Protein AF-A0A8J5QFT8-F1 (afdb_monomer_lite)

Foldseek 3Di:
DDDDDPDDPVLLVVLVVLQVVLQVLCVVVVVDPDRDDACSNCVCVVCVVPCVVPVCSVVDYDDPVSSVVSVVVSVVSVVVSVVVVVVVVVVVVVVVVVVVVVVVVVVVVVVVVVVVVVVVVVVVVVVVVVVVVVVVVVVVVVVVVVVVVVVVVVVVVVVVVVVVVVVVVVVVVVVVVVVVVVVVVVVVVVVPDDDDDDDDDDDDDDDDDDDDDPPPPPDPDPPVPDVVVVVVVVVVVVVVVVVVVVVVVVVVVVVVVVVVVVVVVVVVVVVVVVVVVVVVVVVVVVVVPDDPD

Secondary structure (DSSP, 8-state):
-----SS-HHHHHHHHHHHHHHHHHHHHTTS-SSPPP-TTTSHHHHTTTTTTT-GGGGGPPPPHHHHHHHHHHHHHHHHHHHHHHHHHHHHHHHHHHHHHHHHHHHHHHHHHHHHHHHHHHHHHHHHHHHHHHHHHHHHHHHHHHHHHHHHHHHHHHHHHHHHHHHHHHHHHHHHHHHHHHHHHHHHHHHHTS--------------------------SS-----HHHHHHHHHHHHHHHHHHHHHHHHHHHHHHHHHHHHHHHHHHHHHHHHHHHHHHHHHHHHHTT----

Organism: NCBI:txid561895

pLDDT: mean 82.4, std 18.78, range [33.78, 98.06]

Radius of gyration: 61.28 Å; chains: 1; bounding box: 114×59×172 Å

Sequence (293 aa):
MSQQSDYPVSERSKLRHAAELANSALLTRRHIDSKILFTTINWKDLISDQLESNPDLAQLKQTTALLDNDKKIIDVINELIKTIDRQRDQQQTISKSMADKNKYIKSLEAQIQALTRDQITKEKLINEQQAEINTLNLRINSLTNHNKLQAQDLKQMKNWSSDIEKKYQVHMNKKTETINDLKKRLTTRVRNIPSSIEYGTNKYSDSMIFNNIPSIQNTTGIVINNPNLMRIQTSLEDEANELSNNLTVVLDSLGRENYKLTKLIQSTREYFEQVNDSILELQQSNVRLIPVH

Structure (mmCIF, N/CA/C/O backbone):
data_AF-A0A8J5QFT8-F1
#
_entry.id   AF-A0A8J5QFT8-F1
#
loop_
_atom_site.group_PDB
_atom_site.id
_atom_site.type_symbol
_atom_site.label_atom_id
_atom_site.label_alt_id
_atom_site.label_comp_id
_atom_site.label_asym_id
_atom_site.label_entity_id
_atom_site.label_seq_id
_atom_site.pdbx_PDB_ins_code
_atom_site.Cartn_x
_atom_site.Cartn_y
_atom_site.Cartn_z
_atom_site.occupancy
_atom_site.B_iso_or_equiv
_atom_site.auth_seq_id
_atom_site.auth_comp_id
_atom_site.auth_asym_id
_atom_site.auth_atom_id
_atom_site.pdbx_PDB_model_num
ATOM 1 N N . MET A 1 1 ? -50.389 -2.343 66.251 1.00 36.19 1 MET A N 1
ATOM 2 C CA . MET A 1 1 ? -49.419 -2.231 67.360 1.00 36.19 1 MET A CA 1
ATOM 3 C C . MET A 1 1 ? -48.199 -1.476 66.866 1.00 36.19 1 MET A C 1
ATOM 5 O O . MET A 1 1 ? -47.568 -1.909 65.907 1.00 36.19 1 MET A O 1
ATOM 9 N N . SER A 1 2 ? -47.943 -0.308 67.452 1.00 39.25 2 SER A N 1
ATOM 10 C CA . SER A 1 2 ? -46.828 0.575 67.108 1.00 39.25 2 SER A CA 1
ATOM 11 C C . SER A 1 2 ? -45.530 -0.002 67.668 1.00 39.25 2 SER A C 1
ATOM 13 O O . SER A 1 2 ? -45.372 -0.100 68.881 1.00 39.25 2 SER A O 1
ATOM 15 N N . GLN A 1 3 ? -44.621 -0.423 66.790 1.00 48.41 3 GLN A N 1
ATOM 16 C CA . GLN A 1 3 ? -43.288 -0.875 67.182 1.00 48.41 3 GLN A CA 1
ATOM 17 C C . GLN A 1 3 ? -42.434 0.351 67.533 1.00 48.41 3 GLN A C 1
ATOM 19 O O . GLN A 1 3 ? -42.132 1.167 66.664 1.00 48.41 3 GLN A O 1
ATOM 24 N N . GLN A 1 4 ? -42.064 0.483 68.808 1.00 43.62 4 GLN A N 1
ATOM 25 C CA . GLN A 1 4 ? -41.011 1.390 69.268 1.00 43.62 4 GLN A CA 1
ATOM 26 C C . GLN A 1 4 ? -39.672 0.940 68.672 1.00 43.62 4 GLN A C 1
ATOM 28 O O . GLN A 1 4 ? -39.062 -0.016 69.157 1.00 43.62 4 GLN A O 1
ATOM 33 N N . SER A 1 5 ? -39.238 1.616 67.608 1.00 50.66 5 SER A N 1
ATOM 34 C CA . SER A 1 5 ? -37.838 1.646 67.190 1.00 50.66 5 SER A CA 1
ATOM 35 C C . SER A 1 5 ? -37.145 2.808 67.896 1.00 50.66 5 SER A C 1
ATOM 37 O O . SER A 1 5 ? -37.636 3.931 67.804 1.00 50.66 5 SER A O 1
ATOM 39 N N . ASP A 1 6 ? -35.981 2.580 68.502 1.00 52.88 6 ASP A N 1
ATOM 40 C CA . ASP A 1 6 ? -35.096 3.630 69.049 1.00 52.88 6 ASP A CA 1
ATOM 41 C C . ASP A 1 6 ? -34.439 4.508 67.954 1.00 52.88 6 ASP A C 1
ATOM 43 O O . ASP A 1 6 ? -33.414 5.144 68.177 1.00 52.88 6 ASP A O 1
ATOM 47 N N . TYR A 1 7 ? -35.014 4.548 66.746 1.00 59.69 7 TYR A N 1
ATOM 48 C CA . TYR A 1 7 ? -34.431 5.174 65.561 1.00 59.69 7 TYR A CA 1
ATOM 49 C C . TYR A 1 7 ? -35.326 6.236 64.922 1.00 59.69 7 TYR A C 1
ATOM 51 O O . TYR A 1 7 ? -36.541 6.036 64.814 1.00 59.69 7 TYR A O 1
ATOM 59 N N . PRO A 1 8 ? -34.741 7.338 64.413 1.00 67.56 8 PRO A N 1
ATOM 60 C CA . PRO A 1 8 ? -35.484 8.362 63.698 1.00 67.56 8 PRO A CA 1
ATOM 61 C C . PRO A 1 8 ? -36.093 7.806 62.404 1.00 67.56 8 PRO A C 1
ATOM 63 O O . PRO A 1 8 ? -35.399 7.387 61.478 1.00 67.56 8 PRO A O 1
ATOM 66 N N . VAL A 1 9 ? -37.422 7.896 62.302 1.00 68.88 9 VAL A N 1
ATOM 67 C CA . VAL A 1 9 ? -38.248 7.499 61.139 1.00 68.88 9 VAL A CA 1
ATOM 68 C C . VAL A 1 9 ? -37.723 8.075 59.807 1.00 68.88 9 VAL A C 1
ATOM 70 O O . VAL A 1 9 ? -37.878 7.462 58.749 1.00 68.88 9 VAL A O 1
ATOM 73 N N . SER A 1 10 ? -37.046 9.226 59.864 1.00 76.88 10 SER A N 1
ATOM 74 C CA . SER A 1 10 ? -36.409 9.899 58.725 1.00 76.88 10 SER A CA 1
ATOM 75 C C . SER A 1 10 ? -35.327 9.052 58.038 1.00 76.88 10 SER A C 1
ATOM 77 O O . SER A 1 10 ? -35.278 9.000 56.809 1.00 76.88 10 SER A O 1
ATOM 79 N N . GLU A 1 11 ? -34.486 8.337 58.790 1.00 77.00 11 GLU A N 1
ATOM 80 C CA . GLU A 1 11 ? -33.382 7.558 58.207 1.00 77.00 11 GLU A CA 1
ATOM 81 C C . GLU A 1 11 ? -33.866 6.279 57.529 1.00 77.00 11 GLU A C 1
ATOM 83 O O . GLU A 1 11 ? -33.415 5.944 56.434 1.00 77.00 11 GLU A O 1
ATOM 88 N N . ARG A 1 12 ? -34.870 5.622 58.114 1.00 78.38 12 ARG A N 1
ATOM 89 C CA . ARG A 1 12 ? -35.509 4.443 57.518 1.00 78.38 12 ARG A CA 1
ATOM 90 C C . ARG A 1 12 ? -36.197 4.767 56.189 1.00 78.38 12 ARG A C 1
ATOM 92 O O . ARG A 1 12 ? -36.159 3.960 55.264 1.00 78.38 12 ARG A O 1
ATOM 99 N N . SER A 1 13 ? -36.794 5.954 56.076 1.00 83.00 13 SER A N 1
ATOM 100 C CA . SER A 1 13 ? -37.395 6.437 54.825 1.00 83.00 13 SER A CA 1
ATOM 101 C C . SER A 1 13 ? -36.343 6.662 53.731 1.00 83.00 13 SER A C 1
ATOM 103 O O . SER A 1 13 ? -36.512 6.206 52.600 1.00 83.00 13 SER A O 1
ATOM 105 N N . LYS A 1 14 ? -35.206 7.281 54.080 1.00 86.88 14 LYS A N 1
ATOM 106 C CA . LYS A 1 14 ? -34.075 7.466 53.154 1.00 86.88 14 LYS A CA 1
ATOM 107 C C . LYS A 1 14 ? -33.512 6.130 52.670 1.00 86.88 14 LYS A C 1
ATOM 109 O O . LYS A 1 14 ? -33.294 5.961 51.473 1.00 86.88 14 LYS A O 1
ATOM 114 N N . LEU A 1 15 ? -33.327 5.177 53.585 1.00 88.06 15 LEU A N 1
ATOM 115 C CA . LEU A 1 15 ? -32.845 3.834 53.262 1.00 88.06 15 LEU A CA 1
ATOM 116 C C . LEU A 1 15 ? -33.807 3.102 52.320 1.00 88.06 15 LEU A C 1
ATOM 118 O O . LEU A 1 15 ? -33.378 2.495 51.344 1.00 88.06 15 LEU A O 1
ATOM 122 N N . ARG A 1 16 ? -35.117 3.218 52.566 1.00 88.81 16 ARG A N 1
ATOM 123 C CA . ARG A 1 16 ? -36.152 2.648 51.698 1.00 88.81 16 ARG A CA 1
ATOM 124 C C . ARG A 1 16 ? -36.099 3.219 50.287 1.00 88.81 16 ARG A C 1
ATOM 126 O O . ARG A 1 16 ? -36.144 2.455 49.330 1.00 88.81 16 ARG A O 1
ATOM 133 N N . HIS A 1 17 ? -35.958 4.534 50.155 1.00 89.69 17 HIS A N 1
ATOM 134 C CA . HIS A 1 17 ? -35.843 5.162 48.843 1.00 89.69 17 HIS A CA 1
ATOM 135 C C . HIS A 1 17 ? -34.573 4.712 48.100 1.00 89.69 17 HIS A C 1
ATOM 137 O O . HIS A 1 17 ? -34.631 4.391 46.915 1.00 89.69 17 HIS A O 1
ATOM 143 N N . ALA A 1 18 ? -33.440 4.607 48.803 1.00 89.25 18 ALA A N 1
ATOM 144 C CA . ALA A 1 18 ? -32.191 4.106 48.232 1.00 89.25 18 ALA A CA 1
ATOM 145 C C . ALA A 1 18 ? -32.293 2.629 47.800 1.00 89.25 18 ALA A C 1
ATOM 147 O O . ALA A 1 18 ? -31.823 2.267 46.721 1.00 89.25 18 ALA A O 1
ATOM 148 N N . ALA A 1 19 ? -32.961 1.792 48.599 1.00 91.00 19 ALA A N 1
ATOM 149 C CA . ALA A 1 19 ? -33.239 0.393 48.279 1.00 91.00 19 ALA A CA 1
ATOM 150 C C . ALA A 1 19 ? -34.172 0.240 47.068 1.00 91.00 19 ALA A C 1
ATOM 152 O O . ALA A 1 19 ? -33.957 -0.628 46.222 1.00 91.00 19 ALA A O 1
ATOM 153 N N . GLU A 1 20 ? -35.209 1.077 46.964 1.00 91.50 20 GLU A N 1
ATOM 154 C CA . GLU A 1 20 ? -36.120 1.102 45.815 1.00 91.50 20 GLU A CA 1
ATOM 155 C C . GLU A 1 20 ? -35.387 1.527 44.540 1.00 91.50 20 GLU A C 1
ATOM 157 O O . GLU A 1 20 ? -35.556 0.886 43.502 1.00 91.50 20 GLU A O 1
ATOM 162 N N . LEU A 1 21 ? -34.518 2.539 44.622 1.00 91.62 21 LEU A N 1
ATOM 163 C CA . LEU A 1 21 ? -33.702 2.984 43.496 1.00 91.62 21 LEU A CA 1
ATOM 164 C C . LEU A 1 21 ? -32.742 1.878 43.030 1.00 91.62 21 LEU A C 1
ATOM 166 O O . LEU A 1 21 ? -32.728 1.553 41.843 1.00 91.62 21 LEU A O 1
ATOM 170 N N . ALA A 1 22 ? -32.018 1.242 43.956 1.00 91.88 22 ALA A N 1
ATOM 171 C CA . ALA A 1 22 ? -31.108 0.137 43.654 1.00 91.88 22 ALA A CA 1
ATOM 172 C C . ALA A 1 22 ? -31.845 -1.049 43.008 1.00 91.88 22 ALA A C 1
ATOM 174 O O . ALA A 1 22 ? -31.457 -1.522 41.940 1.00 91.88 22 ALA A O 1
ATOM 175 N N . ASN A 1 23 ? -32.967 -1.478 43.593 1.00 92.69 23 ASN A N 1
ATOM 176 C CA . ASN A 1 23 ? -33.797 -2.545 43.033 1.00 92.69 23 ASN A CA 1
ATOM 177 C C . ASN A 1 23 ? -34.366 -2.183 41.656 1.00 92.69 23 ASN A C 1
ATOM 179 O O . ASN A 1 23 ? -34.390 -3.028 40.763 1.00 92.69 23 ASN A O 1
ATOM 183 N N . SER A 1 24 ? -34.807 -0.938 41.459 1.00 92.81 24 SER A N 1
ATOM 184 C CA . SER A 1 24 ? -35.315 -0.482 40.162 1.00 92.81 24 SER A CA 1
ATOM 185 C C . SER A 1 24 ? -34.230 -0.524 39.085 1.00 92.81 24 SER A C 1
ATOM 187 O O . SER A 1 24 ? -34.486 -0.996 37.976 1.00 92.81 24 SER A O 1
ATOM 189 N N . ALA A 1 25 ? -33.004 -0.112 39.423 1.00 90.56 25 ALA A N 1
ATOM 190 C CA . ALA A 1 25 ? -31.867 -0.131 38.516 1.00 90.56 25 ALA A CA 1
ATOM 191 C C . ALA A 1 25 ? -31.470 -1.569 38.156 1.00 90.56 25 ALA A C 1
ATOM 193 O O . ALA A 1 25 ? -31.295 -1.874 36.976 1.00 90.56 25 ALA A O 1
ATOM 194 N N . LEU A 1 26 ? -31.398 -2.467 39.143 1.00 92.31 26 LEU A N 1
ATOM 195 C CA . LEU A 1 26 ? -31.073 -3.877 38.920 1.00 92.31 26 LEU A CA 1
ATOM 196 C C . LEU A 1 26 ? -32.135 -4.597 38.078 1.00 92.31 26 LEU A C 1
ATOM 198 O O . LEU A 1 26 ? -31.776 -5.296 37.133 1.00 92.31 26 LEU A O 1
ATOM 202 N N . LEU A 1 27 ? -33.426 -4.395 38.363 1.00 92.88 27 LEU A N 1
ATOM 203 C CA . LEU A 1 27 ? -34.527 -5.022 37.617 1.00 92.88 27 LEU A CA 1
ATOM 204 C C . LEU A 1 27 ? -34.628 -4.503 36.182 1.00 92.88 27 LEU A C 1
ATOM 206 O O . LEU A 1 27 ? -34.727 -5.289 35.243 1.00 92.88 27 LEU A O 1
ATOM 210 N N . THR A 1 28 ? -34.566 -3.181 35.986 1.00 92.31 28 THR A N 1
ATOM 211 C CA . THR A 1 28 ? -34.665 -2.572 34.645 1.00 92.31 28 THR A CA 1
ATOM 212 C C . THR A 1 28 ? -33.535 -3.056 33.739 1.00 92.31 28 THR A C 1
ATOM 214 O O . THR A 1 28 ? -33.719 -3.250 32.539 1.00 92.31 28 THR A O 1
ATOM 217 N N . ARG A 1 29 ? -32.360 -3.296 34.325 1.00 86.75 29 ARG A N 1
ATOM 218 C CA . ARG A 1 29 ? -31.178 -3.809 33.628 1.00 86.75 29 ARG A CA 1
ATOM 219 C C . ARG A 1 29 ? -31.104 -5.335 33.597 1.00 86.75 29 ARG A C 1
ATOM 221 O O . ARG A 1 29 ? -30.163 -5.866 33.015 1.00 86.75 29 ARG A O 1
ATOM 228 N N . ARG A 1 30 ? -32.097 -6.023 34.177 1.00 88.81 30 ARG A N 1
ATOM 229 C CA . ARG A 1 30 ? -32.189 -7.488 34.288 1.00 88.81 30 ARG A CA 1
ATOM 230 C C . ARG A 1 30 ? -30.957 -8.132 34.933 1.00 88.81 30 ARG A C 1
ATOM 232 O O . ARG A 1 30 ? -30.527 -9.204 34.527 1.00 88.81 30 ARG A O 1
ATOM 239 N N . HIS A 1 31 ? -30.370 -7.467 35.926 1.00 88.19 31 HIS A N 1
ATOM 240 C CA . HIS A 1 31 ? -29.316 -8.058 36.757 1.00 88.19 31 HIS A CA 1
ATOM 241 C C . HIS A 1 31 ? -29.881 -8.994 37.831 1.00 88.19 31 HIS A C 1
ATOM 243 O O . HIS A 1 31 ? -29.166 -9.864 38.316 1.00 88.19 31 HIS A O 1
ATOM 249 N N . ILE A 1 32 ? -31.150 -8.803 38.198 1.00 91.31 32 ILE A N 1
ATOM 250 C CA . ILE A 1 32 ? -31.908 -9.643 39.128 1.00 91.31 32 ILE A CA 1
ATOM 251 C C . ILE A 1 32 ? -33.307 -9.878 38.552 1.00 91.31 32 ILE A C 1
ATOM 253 O O . ILE A 1 32 ? -33.827 -9.011 37.847 1.00 91.31 32 ILE A O 1
ATOM 257 N N . ASP A 1 33 ? -33.923 -11.006 38.899 1.00 90.50 33 ASP A N 1
ATOM 258 C CA . ASP A 1 33 ? -35.296 -11.343 38.489 1.00 90.50 33 ASP A CA 1
ATOM 259 C C . ASP A 1 33 ? -36.347 -10.916 39.529 1.00 90.50 33 ASP A C 1
ATOM 261 O O . ASP A 1 33 ? -37.517 -10.709 39.207 1.00 90.50 33 ASP A O 1
ATOM 265 N N . SER A 1 34 ? -35.932 -10.732 40.785 1.00 90.69 34 SER A N 1
ATO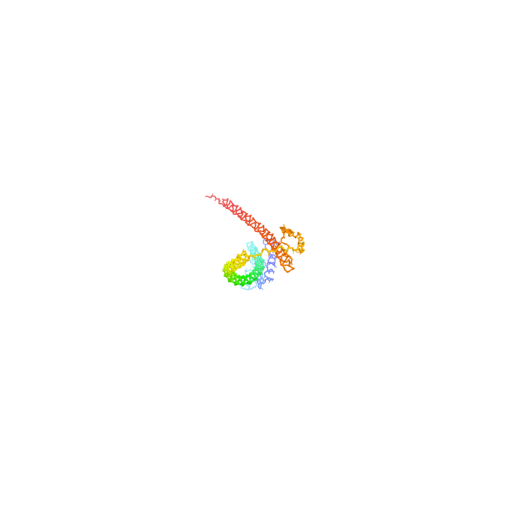M 266 C CA . SER A 1 34 ? -36.794 -10.362 41.910 1.00 90.69 34 SER A CA 1
ATOM 267 C C . SER A 1 34 ? -36.142 -9.302 42.792 1.00 90.69 34 SER A C 1
ATOM 269 O O . SER A 1 34 ? -34.920 -9.249 42.903 1.00 90.69 34 SER A O 1
ATOM 271 N N . LYS A 1 35 ? -36.957 -8.473 43.457 1.00 91.19 35 LYS A N 1
ATOM 272 C CA . LYS A 1 35 ? -36.476 -7.418 44.366 1.00 91.19 35 LYS A CA 1
ATOM 273 C C . LYS A 1 35 ? -35.696 -8.009 45.543 1.00 91.19 35 LYS A C 1
ATOM 275 O O . LYS A 1 35 ? -36.153 -8.958 46.174 1.00 91.19 35 LYS A O 1
ATOM 280 N N . ILE A 1 36 ? -34.573 -7.383 45.879 1.00 90.50 36 ILE A N 1
ATOM 281 C CA . ILE A 1 36 ? -33.809 -7.645 47.098 1.00 90.50 36 ILE A CA 1
ATOM 282 C C . ILE A 1 36 ? -34.585 -7.064 48.281 1.00 90.50 36 ILE A C 1
ATOM 284 O O . ILE A 1 36 ? -34.925 -5.875 48.285 1.00 90.50 36 ILE A O 1
ATOM 288 N N . LEU A 1 37 ? -34.869 -7.912 49.267 1.00 90.38 37 LEU A N 1
ATOM 289 C CA . LEU A 1 37 ? -35.536 -7.546 50.511 1.00 90.38 37 LEU A CA 1
ATOM 290 C C . LEU A 1 37 ? -34.484 -7.271 51.589 1.00 90.38 37 LEU A C 1
ATOM 292 O O . LEU A 1 37 ? -33.548 -8.049 51.757 1.00 90.38 37 LEU A O 1
ATOM 296 N N . PHE A 1 38 ? -34.650 -6.175 52.326 1.00 89.25 38 PHE A N 1
ATOM 297 C CA . PHE A 1 38 ? -33.711 -5.753 53.371 1.00 89.25 38 PHE A CA 1
ATOM 298 C C . PHE A 1 38 ? -34.295 -5.980 54.761 1.00 89.25 38 PHE A C 1
ATOM 300 O O . PHE A 1 38 ? -35.491 -5.771 54.979 1.00 89.25 38 PHE A O 1
ATOM 307 N N . THR A 1 39 ? -33.452 -6.362 55.718 1.00 86.75 39 THR A N 1
ATOM 308 C CA . THR A 1 39 ? -33.887 -6.752 57.069 1.00 86.75 39 THR A CA 1
ATOM 309 C C . THR A 1 39 ? -34.568 -5.609 57.823 1.00 86.75 39 THR A C 1
ATOM 311 O O . THR A 1 39 ? -35.554 -5.822 58.529 1.00 86.75 39 THR A O 1
ATOM 314 N N . THR A 1 40 ? -34.126 -4.368 57.621 1.00 84.88 40 THR A N 1
ATOM 315 C CA . THR A 1 40 ? -34.714 -3.185 58.262 1.00 84.88 40 THR A CA 1
ATOM 316 C C . THR A 1 40 ? -35.968 -2.658 57.556 1.00 84.88 40 THR A C 1
ATOM 318 O O . THR A 1 40 ? -36.854 -2.069 58.190 1.00 84.88 40 THR A O 1
ATOM 321 N N . ILE A 1 41 ? -36.120 -2.908 56.254 1.00 83.94 41 ILE A N 1
ATOM 322 C CA . ILE A 1 41 ? -37.240 -2.392 55.448 1.00 83.94 41 ILE A CA 1
ATOM 323 C C . ILE A 1 41 ? -38.384 -3.412 55.371 1.00 83.94 41 ILE A C 1
ATOM 325 O O . ILE A 1 41 ? -39.533 -3.053 55.630 1.00 83.94 41 ILE A O 1
ATOM 329 N N . ASN A 1 42 ? -38.069 -4.676 55.086 1.00 87.31 42 ASN A N 1
ATOM 330 C CA . ASN A 1 42 ? -39.010 -5.748 54.748 1.00 87.31 42 ASN A CA 1
ATOM 331 C C . ASN A 1 42 ? -39.128 -6.829 55.831 1.00 87.31 42 ASN A C 1
ATOM 333 O O . ASN A 1 42 ? -39.561 -7.937 55.539 1.00 87.31 42 ASN A O 1
ATOM 337 N N . TRP A 1 43 ? -38.780 -6.522 57.087 1.00 84.69 43 TRP A N 1
ATOM 338 C CA . TRP A 1 43 ? -38.814 -7.490 58.196 1.00 84.69 43 TRP A CA 1
ATOM 339 C C . TRP A 1 43 ? -40.103 -8.307 58.265 1.00 84.69 43 TRP A C 1
ATOM 341 O O . TRP A 1 43 ? -40.050 -9.517 58.404 1.00 84.69 43 TRP A O 1
ATOM 351 N N . LYS A 1 44 ? -41.259 -7.647 58.116 1.00 83.06 44 LYS A N 1
ATOM 352 C CA . LYS A 1 44 ? -42.571 -8.306 58.167 1.00 83.06 44 LYS A CA 1
ATOM 353 C C . LYS A 1 44 ? -42.750 -9.348 57.068 1.00 83.06 44 LYS A C 1
ATOM 355 O O . LYS A 1 44 ? -43.317 -10.397 57.338 1.00 83.06 44 LYS A O 1
ATOM 360 N N . ASP A 1 45 ? -42.266 -9.049 55.868 1.00 84.94 45 ASP A N 1
ATOM 361 C CA . ASP A 1 45 ? -42.354 -9.956 54.727 1.00 84.94 45 ASP A CA 1
ATOM 362 C C . ASP A 1 45 ? -41.392 -11.140 54.935 1.00 84.94 45 ASP A C 1
ATOM 364 O O . ASP A 1 45 ? -41.760 -12.282 54.683 1.00 84.94 45 ASP A O 1
ATOM 368 N N . LEU A 1 46 ? -40.200 -10.867 55.483 1.00 85.19 46 LEU A N 1
ATOM 369 C CA . LEU A 1 46 ? -39.120 -11.837 55.709 1.00 85.19 46 LEU A CA 1
ATOM 370 C C . LEU A 1 46 ? -39.390 -12.874 56.809 1.00 85.19 46 LEU A C 1
ATOM 372 O O . LEU A 1 46 ? -38.758 -13.921 56.789 1.00 85.19 46 LEU A O 1
ATOM 376 N N . ILE A 1 47 ? -40.257 -12.574 57.781 1.00 85.62 47 ILE A N 1
ATOM 377 C CA . ILE A 1 47 ? -40.574 -13.488 58.899 1.00 85.62 47 ILE A CA 1
ATOM 378 C C . ILE A 1 47 ? -41.957 -14.134 58.780 1.00 85.62 47 ILE A C 1
ATOM 380 O O . ILE A 1 47 ? -42.347 -14.918 59.647 1.00 85.62 47 ILE A O 1
ATOM 384 N N . SER A 1 48 ? -42.741 -13.742 57.772 1.00 83.81 48 SER A N 1
ATOM 385 C CA . SER A 1 48 ? -44.168 -14.075 57.669 1.00 83.81 48 SER A CA 1
ATOM 386 C C . SER A 1 48 ? -44.443 -15.580 57.596 1.00 83.81 48 SER A C 1
ATOM 388 O O . SER A 1 48 ? -45.451 -16.045 58.117 1.00 83.81 48 SER A O 1
ATOM 390 N N . ASP A 1 49 ? -43.516 -16.336 57.023 1.00 83.94 49 ASP A N 1
ATOM 391 C CA . ASP A 1 49 ? -43.511 -17.791 56.886 1.00 83.94 49 ASP A CA 1
ATOM 392 C C . ASP A 1 49 ? -43.000 -18.531 58.138 1.00 83.94 49 ASP A C 1
ATOM 394 O O . ASP A 1 49 ? -43.230 -19.729 58.286 1.00 83.94 49 ASP A O 1
ATOM 398 N N . GLN A 1 50 ? -42.334 -17.831 59.062 1.00 82.06 50 GLN A N 1
ATOM 399 C CA . GLN A 1 50 ? -41.696 -18.416 60.250 1.00 82.06 50 GLN A CA 1
ATOM 400 C C . GLN A 1 50 ? -42.456 -18.151 61.554 1.00 82.06 50 GLN A C 1
ATOM 402 O O . GLN A 1 50 ? -42.150 -18.763 62.582 1.00 82.06 50 GLN A O 1
ATOM 407 N N . LEU A 1 51 ? -43.460 -17.270 61.526 1.00 81.00 51 LEU A N 1
ATOM 408 C CA . LEU A 1 51 ? -44.204 -16.856 62.718 1.00 81.00 51 LEU A CA 1
ATOM 409 C C . LEU A 1 51 ? -44.990 -17.995 63.384 1.00 81.00 51 LEU A C 1
ATOM 411 O O . LEU A 1 51 ? -45.138 -17.983 64.603 1.00 81.00 51 LEU A O 1
ATOM 415 N N . GLU A 1 52 ? -45.488 -18.965 62.609 1.00 79.69 52 GLU A N 1
ATOM 416 C CA . GLU A 1 52 ? -46.241 -20.111 63.148 1.00 79.69 52 GLU A CA 1
ATOM 417 C C . GLU A 1 52 ? -45.350 -21.062 63.953 1.00 79.69 52 GLU A C 1
ATOM 419 O O . GLU A 1 52 ? -45.786 -21.634 64.948 1.00 79.69 52 GLU A O 1
ATOM 424 N N . SER A 1 53 ? -44.091 -21.213 63.535 1.00 82.88 53 SER A N 1
ATOM 425 C CA . SER A 1 53 ? -43.132 -22.114 64.181 1.00 82.88 53 SER A CA 1
ATOM 426 C C . SER A 1 53 ? -42.338 -21.431 65.297 1.00 82.88 53 SER A C 1
ATOM 428 O O . SER A 1 53 ? -41.958 -22.092 66.257 1.00 82.88 53 SER A O 1
ATOM 430 N N . ASN A 1 54 ? -42.093 -20.120 65.191 1.00 81.69 54 ASN A N 1
ATOM 431 C CA . ASN A 1 54 ? -41.273 -19.349 66.126 1.00 81.69 54 ASN A CA 1
ATOM 432 C C . ASN A 1 54 ? -41.919 -17.977 66.424 1.00 81.69 54 ASN A C 1
ATOM 434 O O . ASN A 1 54 ? -41.540 -16.965 65.824 1.00 81.69 54 ASN A O 1
ATOM 438 N N . PRO A 1 55 ? -42.873 -17.901 67.370 1.00 80.94 55 PRO A N 1
ATOM 439 C CA . PRO A 1 55 ? -43.601 -16.663 67.672 1.00 80.94 55 PRO A CA 1
ATOM 440 C C . PRO A 1 55 ? -42.714 -15.556 68.271 1.00 80.94 55 PRO A C 1
ATOM 442 O O . PRO A 1 55 ? -43.034 -14.370 68.153 1.00 80.94 55 PRO A O 1
ATOM 445 N N . ASP A 1 56 ? -41.568 -15.914 68.854 1.00 81.25 56 ASP A N 1
ATOM 446 C CA . ASP A 1 56 ? -40.620 -14.971 69.462 1.00 81.25 56 ASP A CA 1
ATOM 447 C C . ASP A 1 56 ? -39.967 -14.027 68.435 1.00 81.25 56 ASP A C 1
ATOM 449 O O . ASP A 1 56 ? -39.566 -12.910 68.773 1.00 81.25 56 ASP A O 1
ATOM 453 N N . LEU A 1 57 ? -39.941 -14.409 67.151 1.00 78.12 57 LEU A N 1
ATOM 454 C CA . LEU A 1 57 ? -39.441 -13.569 66.052 1.00 78.12 57 LEU A CA 1
ATOM 455 C C . LEU A 1 57 ? -40.237 -12.264 65.901 1.00 78.12 57 LEU A C 1
ATOM 457 O O . LEU A 1 57 ? -39.682 -11.237 65.506 1.00 78.12 57 LEU A O 1
ATOM 461 N N . ALA A 1 58 ? -41.526 -12.274 66.256 1.00 73.88 58 ALA A N 1
ATOM 462 C CA . ALA A 1 58 ? -42.380 -11.090 66.196 1.00 73.88 58 ALA A CA 1
ATOM 463 C C . ALA A 1 58 ? -42.009 -10.030 67.252 1.00 73.88 58 ALA A C 1
ATOM 465 O O . ALA A 1 58 ? -42.366 -8.857 67.101 1.00 73.88 58 ALA A O 1
ATOM 466 N N . GLN A 1 59 ? -41.295 -10.434 68.310 1.00 77.06 59 GLN A N 1
ATOM 467 C CA . GLN A 1 59 ? -40.890 -9.570 69.421 1.00 77.06 59 GLN A CA 1
ATOM 468 C C . GLN A 1 59 ? -39.503 -8.942 69.218 1.00 77.06 59 GLN A C 1
ATOM 470 O O . GLN A 1 59 ? -39.152 -7.987 69.917 1.00 77.06 59 GLN A O 1
ATOM 475 N N . LEU A 1 60 ? -38.720 -9.437 68.252 1.00 78.19 60 LEU A N 1
ATOM 476 C CA . LEU A 1 60 ? -37.394 -8.906 67.950 1.00 78.19 60 LEU A CA 1
ATOM 477 C C . LEU A 1 60 ? -37.471 -7.462 67.441 1.00 78.19 60 LEU A C 1
ATOM 479 O O . LEU A 1 60 ? -38.248 -7.121 66.545 1.00 78.19 60 LEU A O 1
ATOM 483 N N . LYS A 1 61 ? -36.617 -6.607 68.011 1.00 73.75 61 LYS A N 1
ATOM 484 C CA . LYS A 1 61 ? -36.459 -5.211 67.598 1.00 73.75 61 LYS A CA 1
ATOM 485 C C . LYS A 1 61 ? -35.293 -5.074 66.626 1.00 73.75 61 LYS A C 1
ATOM 487 O O . LYS A 1 61 ? -34.235 -5.666 66.816 1.00 73.75 61 LYS A O 1
ATOM 492 N N . GLN A 1 62 ? -35.481 -4.239 65.609 1.00 74.25 62 GLN A N 1
ATOM 493 C CA . GLN A 1 62 ? -34.403 -3.846 64.705 1.00 74.25 62 GLN A CA 1
ATOM 494 C C . GLN A 1 62 ? -33.356 -3.027 65.465 1.00 74.25 62 GLN A C 1
ATOM 496 O O . GLN A 1 62 ? -33.700 -2.094 66.191 1.00 74.25 62 GLN A O 1
ATOM 501 N N . THR A 1 63 ? -32.086 -3.383 65.290 1.00 80.69 63 THR A N 1
ATOM 502 C CA . THR A 1 63 ? -30.946 -2.729 65.940 1.00 80.69 63 THR A CA 1
ATOM 503 C C . THR A 1 63 ? -30.275 -1.706 65.026 1.00 80.69 63 THR A C 1
ATOM 505 O O . THR A 1 63 ? -30.373 -1.777 63.800 1.00 80.69 63 THR A O 1
ATOM 508 N N . THR A 1 64 ? -29.538 -0.782 65.649 1.00 79.31 64 THR A N 1
ATOM 509 C CA . THR A 1 64 ? -28.638 0.199 65.012 1.00 79.31 64 THR A CA 1
ATOM 510 C C . THR A 1 64 ? -27.740 -0.453 63.947 1.00 79.31 64 THR A C 1
ATOM 512 O O . THR A 1 64 ? -27.669 -0.018 62.800 1.00 79.31 64 THR A O 1
ATOM 515 N N . ALA A 1 65 ? -27.109 -1.567 64.323 1.00 85.50 65 ALA A N 1
ATOM 516 C CA . ALA A 1 65 ? -26.123 -2.275 63.524 1.00 85.50 65 ALA A CA 1
ATOM 517 C C . ALA A 1 65 ? -26.721 -2.915 62.264 1.00 85.50 65 ALA A C 1
ATOM 519 O O . ALA A 1 65 ? -26.044 -2.978 61.240 1.00 85.50 65 ALA A O 1
ATOM 520 N N . LEU A 1 66 ? -27.980 -3.370 62.317 1.00 85.12 66 LEU A N 1
ATOM 521 C CA . LEU A 1 66 ? -28.678 -3.903 61.142 1.00 85.12 66 LEU A CA 1
ATOM 522 C C . LEU A 1 66 ? -28.970 -2.801 60.119 1.00 85.12 66 LEU A C 1
ATOM 524 O O . LEU A 1 66 ? -28.824 -3.028 58.921 1.00 85.12 66 L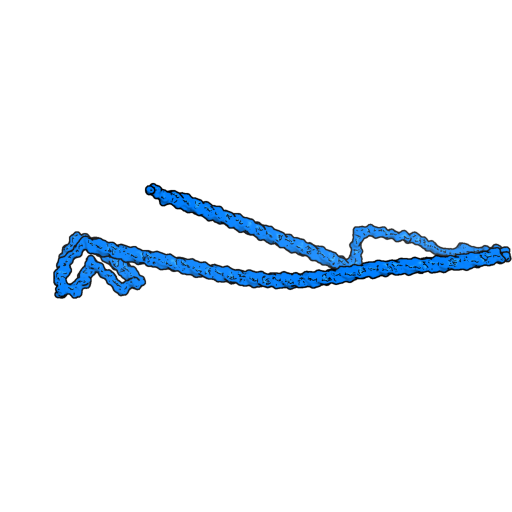EU A O 1
ATOM 528 N N . LEU A 1 67 ? -29.317 -1.598 60.583 1.00 84.81 67 LEU A N 1
ATOM 529 C CA . LEU A 1 67 ? -29.558 -0.450 59.709 1.00 84.81 67 LEU A CA 1
ATOM 530 C C . LEU A 1 67 ? -28.276 0.012 59.008 1.00 84.81 67 LEU A C 1
ATOM 532 O O . LEU A 1 67 ? -28.286 0.239 57.798 1.00 84.81 67 LEU A O 1
ATOM 536 N N . ASP A 1 68 ? -27.164 0.083 59.739 1.00 87.69 68 ASP A N 1
ATOM 537 C CA . ASP A 1 68 ? -25.858 0.396 59.153 1.00 87.69 68 ASP A CA 1
ATOM 538 C C . ASP A 1 68 ? -25.386 -0.680 58.169 1.00 87.69 68 ASP A C 1
ATOM 540 O O . ASP A 1 68 ? -24.743 -0.363 57.166 1.00 87.69 68 ASP A O 1
ATOM 544 N N . ASN A 1 69 ? -25.705 -1.951 58.431 1.00 90.56 69 ASN A N 1
ATOM 545 C CA . ASN A 1 69 ? -25.396 -3.045 57.518 1.00 90.56 69 ASN A CA 1
ATOM 546 C C . ASN A 1 69 ? -26.204 -2.927 56.217 1.00 90.56 69 ASN A C 1
ATOM 548 O O . ASN A 1 69 ? -25.611 -2.857 55.142 1.00 90.56 69 ASN A O 1
ATOM 552 N N . ASP A 1 70 ? -27.531 -2.786 56.304 1.00 90.75 70 ASP A N 1
ATOM 553 C CA . ASP A 1 70 ? -28.389 -2.608 55.126 1.00 90.75 70 ASP A CA 1
ATOM 554 C C . ASP A 1 70 ? -27.957 -1.385 54.295 1.00 90.75 70 ASP A C 1
ATOM 556 O O . ASP A 1 70 ? -27.915 -1.452 53.066 1.00 90.75 70 ASP A O 1
ATOM 560 N N . LYS A 1 71 ? -27.557 -0.284 54.950 1.00 91.50 71 LYS A N 1
ATOM 561 C CA . LYS A 1 71 ? -27.013 0.903 54.276 1.00 91.50 71 LYS A CA 1
ATOM 562 C C . LYS A 1 71 ? -25.734 0.589 53.502 1.00 91.50 71 LYS A C 1
ATOM 564 O O . LYS A 1 71 ? -25.656 0.907 52.319 1.00 91.50 71 LYS A O 1
ATOM 569 N N . LYS A 1 72 ? -24.768 -0.084 54.134 1.00 92.81 72 LYS A N 1
ATOM 570 C CA . LYS A 1 72 ? -23.524 -0.507 53.471 1.00 92.81 72 LYS A CA 1
ATOM 571 C C . LYS A 1 72 ? -23.797 -1.434 52.290 1.00 92.81 72 LYS A C 1
ATOM 573 O O . LYS A 1 72 ? -23.174 -1.273 51.248 1.00 92.81 72 LYS A O 1
ATOM 578 N N . ILE A 1 73 ? -24.735 -2.373 52.424 1.00 93.62 73 ILE A N 1
ATOM 579 C CA . ILE A 1 73 ? -25.113 -3.276 51.329 1.00 93.62 73 ILE A CA 1
ATOM 580 C C . ILE A 1 73 ? -25.681 -2.475 50.151 1.00 93.62 73 ILE A C 1
ATOM 582 O O . ILE A 1 73 ? -25.265 -2.685 49.014 1.00 93.62 73 ILE A O 1
ATOM 586 N N . ILE A 1 74 ? -26.597 -1.536 50.405 1.00 93.19 74 ILE A N 1
ATOM 587 C CA . ILE A 1 74 ? -27.184 -0.686 49.358 1.00 93.19 74 ILE A CA 1
ATOM 588 C C . ILE A 1 74 ? -26.117 0.186 48.686 1.00 93.19 74 ILE A C 1
ATOM 590 O O . ILE A 1 74 ? -26.124 0.323 47.460 1.00 93.19 74 ILE A O 1
ATOM 594 N N . ASP A 1 75 ? -25.187 0.747 49.458 1.00 92.50 75 ASP A N 1
ATOM 595 C CA . ASP A 1 75 ? -24.085 1.553 48.928 1.00 92.50 75 ASP A CA 1
ATOM 596 C C . ASP A 1 75 ? -23.180 0.715 48.011 1.00 92.50 75 ASP A C 1
ATOM 598 O O . ASP A 1 75 ? -22.933 1.114 46.872 1.00 92.50 75 ASP A O 1
ATOM 602 N N . VAL A 1 76 ? -22.795 -0.494 48.440 1.00 94.75 76 VAL A N 1
ATOM 603 C CA . VAL A 1 76 ? -22.015 -1.440 47.622 1.00 94.75 76 VAL A CA 1
ATOM 604 C C . VAL A 1 76 ? -22.759 -1.807 46.339 1.00 94.75 76 VAL A C 1
ATOM 606 O O . VAL A 1 76 ? -22.175 -1.775 45.256 1.00 94.75 76 VAL A O 1
ATOM 609 N N . ILE A 1 77 ? -24.058 -2.112 46.420 1.00 93.81 77 ILE A N 1
ATOM 610 C CA . ILE A 1 77 ? -24.877 -2.411 45.238 1.00 93.81 77 ILE A CA 1
ATOM 611 C C . ILE A 1 77 ? -24.847 -1.234 44.255 1.00 93.81 77 ILE A C 1
ATOM 613 O O . ILE A 1 77 ? -24.602 -1.425 43.064 1.00 93.81 77 ILE A O 1
ATOM 617 N N . ASN A 1 78 ? -25.051 -0.009 44.735 1.00 92.38 78 ASN A N 1
ATOM 618 C CA . ASN A 1 78 ? -25.041 1.182 43.889 1.00 92.38 78 ASN A CA 1
ATOM 619 C C . ASN A 1 78 ? -23.664 1.453 43.263 1.00 92.38 78 ASN A C 1
ATOM 621 O O . ASN A 1 78 ? -23.585 1.872 42.104 1.00 92.38 78 ASN A O 1
ATOM 625 N N . GLU A 1 79 ? -22.574 1.219 43.993 1.00 93.81 79 GLU A N 1
ATOM 626 C CA . GLU A 1 79 ? -21.211 1.331 43.463 1.00 93.81 79 GLU A CA 1
ATOM 627 C C . GLU A 1 79 ? -20.922 0.289 42.379 1.00 93.81 79 GLU A C 1
ATOM 629 O O . GLU A 1 79 ? -20.347 0.624 41.336 1.00 93.81 79 GLU A O 1
ATOM 634 N N . LEU A 1 80 ? -21.378 -0.951 42.567 1.00 93.94 80 LEU A N 1
ATOM 635 C CA . LEU A 1 80 ? -21.251 -2.011 41.567 1.00 93.94 80 LEU A CA 1
ATOM 636 C C . LEU A 1 80 ? -22.034 -1.677 40.295 1.00 93.94 80 LEU A C 1
ATOM 638 O O . LEU A 1 80 ? -21.488 -1.774 39.198 1.00 93.94 80 LEU A O 1
ATOM 642 N N . ILE A 1 81 ? -23.271 -1.194 40.430 1.00 93.12 81 ILE A N 1
ATOM 643 C CA . ILE A 1 81 ? -24.106 -0.736 39.308 1.00 93.12 81 ILE A CA 1
ATOM 644 C C . ILE A 1 81 ? -23.388 0.358 38.504 1.00 93.12 81 ILE A C 1
ATOM 646 O O . ILE A 1 81 ? -23.284 0.262 37.280 1.00 93.12 81 ILE A O 1
ATOM 650 N N . LYS A 1 82 ? -22.833 1.372 39.184 1.00 92.94 82 LYS A N 1
ATOM 651 C CA . LYS A 1 82 ? -22.058 2.446 38.536 1.00 92.94 82 LYS A CA 1
ATOM 652 C C . LYS A 1 82 ? -20.801 1.919 37.847 1.00 92.94 82 LYS A C 1
ATOM 654 O O . LYS A 1 82 ? -20.418 2.425 36.794 1.00 92.94 82 LYS A O 1
ATOM 659 N N . THR A 1 83 ? -20.139 0.933 38.443 1.00 95.31 83 THR A N 1
ATOM 660 C CA . THR A 1 83 ? -18.927 0.329 37.878 1.00 95.31 83 THR A CA 1
ATOM 661 C C . THR A 1 83 ? -19.245 -0.454 36.607 1.00 95.31 83 THR A C 1
ATOM 663 O O . THR A 1 83 ? -18.553 -0.280 35.606 1.00 95.31 83 THR A O 1
ATOM 666 N N . ILE A 1 84 ? -20.328 -1.236 36.612 1.00 92.44 84 ILE A N 1
ATOM 667 C CA . ILE A 1 84 ? -20.812 -1.967 35.435 1.00 92.44 84 ILE A CA 1
ATOM 668 C C . ILE A 1 84 ? -21.160 -0.996 34.300 1.00 92.44 84 ILE A C 1
ATOM 670 O O . ILE A 1 84 ? -20.758 -1.227 33.161 1.00 92.44 84 ILE A O 1
ATOM 674 N N . ASP A 1 85 ? -21.844 0.113 34.598 1.00 90.81 85 ASP A N 1
ATOM 675 C CA . ASP A 1 85 ? -22.163 1.131 33.586 1.00 90.81 85 ASP A CA 1
ATOM 676 C C . ASP A 1 85 ? -20.908 1.723 32.955 1.00 90.81 85 ASP A C 1
ATOM 678 O O . ASP A 1 85 ? -20.770 1.736 31.733 1.00 90.81 85 ASP A O 1
ATOM 682 N N . ARG A 1 86 ? -19.950 2.144 33.788 1.00 94.62 86 ARG A N 1
ATOM 683 C CA . ARG A 1 86 ? -18.673 2.684 33.306 1.00 94.62 86 ARG A CA 1
ATOM 684 C C . ARG A 1 86 ? -17.939 1.682 32.423 1.00 94.62 86 ARG A C 1
ATOM 686 O O . ARG A 1 86 ? -17.421 2.065 31.378 1.00 94.62 86 ARG A O 1
ATOM 693 N N . GLN A 1 87 ? -17.904 0.409 32.816 1.00 94.75 87 GLN A N 1
ATOM 694 C CA . GLN A 1 87 ? -17.275 -0.640 32.014 1.00 94.75 87 GLN A CA 1
ATOM 695 C C . GLN A 1 87 ? -17.994 -0.845 30.679 1.00 94.75 87 GLN A C 1
ATOM 697 O O . GLN A 1 87 ? -17.336 -0.988 29.648 1.00 94.75 87 GLN A O 1
ATOM 702 N N . ARG A 1 88 ? -19.329 -0.810 30.664 1.00 92.75 88 ARG A N 1
ATOM 703 C CA . ARG A 1 88 ? -20.120 -0.937 29.436 1.00 92.75 88 ARG A CA 1
ATOM 704 C C . ARG A 1 88 ? -19.874 0.230 28.477 1.00 92.75 88 ARG A C 1
ATOM 706 O O . ARG A 1 88 ? -19.666 -0.001 27.285 1.00 92.75 88 ARG A O 1
ATOM 713 N N . ASP A 1 89 ? -19.834 1.455 28.991 1.00 94.88 89 ASP A N 1
ATOM 714 C CA . ASP A 1 89 ? -19.547 2.657 28.202 1.00 94.88 89 ASP A CA 1
ATOM 715 C C . ASP A 1 89 ? -18.121 2.625 27.628 1.00 94.88 89 ASP A C 1
ATOM 717 O O . ASP A 1 89 ? -17.895 2.920 26.446 1.00 94.88 89 ASP A O 1
ATOM 721 N N . GLN A 1 90 ? -17.148 2.192 28.437 1.00 95.62 90 GLN A N 1
ATOM 722 C CA . GLN A 1 90 ? -15.770 1.974 27.994 1.00 95.62 90 GLN A CA 1
ATOM 723 C C . GLN A 1 90 ? -15.697 0.905 26.901 1.00 95.62 90 GLN A C 1
ATOM 725 O O . GLN A 1 90 ? -15.093 1.139 25.854 1.00 95.62 90 GLN A O 1
ATOM 730 N N . GLN A 1 91 ? -16.356 -0.240 27.088 1.00 96.38 91 GLN A N 1
ATOM 731 C CA . GLN A 1 91 ? -16.382 -1.320 26.103 1.00 96.38 91 GLN A CA 1
ATOM 732 C C . GLN A 1 91 ? -17.013 -0.866 24.783 1.00 96.38 91 GLN A C 1
ATOM 734 O O . GLN A 1 91 ? -16.499 -1.194 23.710 1.00 96.38 91 GLN A O 1
ATOM 739 N N . GLN A 1 92 ? -18.092 -0.081 24.832 1.00 96.75 92 GLN A N 1
ATOM 740 C CA . GLN A 1 92 ? -18.718 0.475 23.634 1.00 96.75 92 GLN A CA 1
ATOM 741 C C . GLN A 1 92 ? -17.771 1.434 22.902 1.00 96.75 92 GLN A C 1
ATOM 743 O O . GLN A 1 92 ? -17.664 1.382 21.675 1.00 96.75 92 GLN A O 1
ATOM 748 N N . THR A 1 93 ? -17.060 2.282 23.644 1.00 95.81 93 THR A N 1
ATOM 749 C CA . THR A 1 93 ? -16.084 3.228 23.087 1.00 95.81 93 THR A CA 1
ATOM 750 C C . THR A 1 93 ? -14.911 2.499 22.431 1.00 95.81 93 THR A C 1
ATOM 752 O O . THR A 1 93 ? -14.557 2.797 21.288 1.00 95.81 93 THR A O 1
ATOM 755 N N . ILE A 1 94 ? -14.360 1.485 23.102 1.00 96.06 94 ILE A N 1
ATOM 756 C CA . ILE A 1 94 ? -13.290 0.633 22.566 1.00 96.06 94 ILE A CA 1
ATOM 757 C C . ILE A 1 94 ? -13.766 -0.100 21.310 1.00 96.06 94 ILE A C 1
ATOM 759 O O . ILE A 1 94 ? -13.061 -0.111 20.304 1.00 96.06 94 ILE A O 1
ATOM 763 N N . SER A 1 95 ? -14.977 -0.660 21.330 1.00 96.19 95 SER A N 1
ATOM 764 C CA . SER A 1 95 ? -15.537 -1.388 20.184 1.00 96.19 95 SER A CA 1
ATOM 765 C C . SER A 1 95 ? -15.715 -0.484 18.962 1.00 96.19 95 SER A C 1
ATOM 767 O O . SER A 1 95 ? -15.374 -0.885 17.850 1.00 96.19 95 SER A O 1
ATOM 769 N N . LYS A 1 96 ? -16.189 0.756 19.158 1.00 96.31 96 LYS A N 1
ATOM 770 C CA . LYS A 1 96 ? -16.272 1.763 18.086 1.00 96.31 96 LYS A CA 1
ATOM 771 C C . LYS A 1 96 ? -14.887 2.107 17.534 1.00 96.31 96 LYS A C 1
ATOM 773 O O . LYS A 1 96 ? -14.682 2.028 16.328 1.00 96.31 96 LYS A O 1
ATOM 778 N N . SER A 1 97 ? -13.922 2.388 18.412 1.00 96.56 97 SER A N 1
ATOM 779 C CA . SER A 1 97 ? -12.537 2.685 18.021 1.00 96.56 97 SER A CA 1
ATOM 780 C C . SER A 1 97 ? -11.898 1.538 17.227 1.00 96.56 97 SER A C 1
ATOM 782 O O . SER A 1 97 ? -11.301 1.764 16.176 1.00 96.56 97 SER A O 1
ATOM 784 N N . MET A 1 98 ? -12.085 0.290 17.666 1.00 95.50 98 MET A N 1
ATOM 785 C CA . MET A 1 98 ? -11.620 -0.899 16.943 1.00 95.50 98 MET A CA 1
ATOM 786 C C . MET A 1 98 ? -12.281 -1.034 15.570 1.00 95.50 98 MET A C 1
ATOM 788 O O . MET A 1 98 ? -11.603 -1.343 14.591 1.00 95.50 98 MET A O 1
ATOM 792 N N . ALA A 1 99 ? -13.587 -0.771 15.465 1.00 96.56 99 ALA A N 1
ATOM 793 C CA . ALA A 1 99 ? -14.291 -0.805 14.187 1.00 96.56 99 ALA A CA 1
ATOM 794 C C . ALA A 1 99 ? -13.747 0.243 13.202 1.00 96.56 99 ALA A C 1
ATOM 796 O O . ALA A 1 99 ? -13.546 -0.071 12.027 1.00 96.56 99 ALA A O 1
ATOM 797 N N . ASP A 1 100 ? -13.459 1.457 13.670 1.00 96.56 100 ASP A N 1
ATOM 798 C CA . ASP A 1 100 ? -12.907 2.522 12.830 1.00 96.56 100 ASP A CA 1
ATOM 799 C C . ASP A 1 100 ? -11.458 2.236 12.419 1.00 96.56 100 ASP A C 1
ATOM 801 O O . ASP A 1 100 ? -11.114 2.371 11.241 1.00 96.56 100 ASP A O 1
ATOM 805 N N . LYS A 1 101 ? -10.629 1.720 13.336 1.00 97.25 101 LYS A N 1
ATOM 806 C CA . LYS A 1 101 ? -9.274 1.247 13.008 1.00 97.25 101 LYS A CA 1
ATOM 807 C C . LYS A 1 101 ? -9.294 0.122 11.974 1.00 97.25 101 LYS A C 1
ATOM 809 O O . LYS A 1 101 ? -8.516 0.159 11.028 1.00 97.25 101 LYS A O 1
ATOM 814 N N . ASN A 1 102 ? -10.217 -0.832 12.087 1.00 96.81 102 ASN A N 1
ATOM 815 C CA . ASN A 1 102 ? -10.362 -1.909 11.106 1.00 96.81 102 ASN A CA 1
ATOM 816 C C . ASN A 1 102 ? -10.775 -1.395 9.720 1.00 96.81 102 ASN A C 1
ATOM 818 O O . ASN A 1 102 ? -10.294 -1.906 8.710 1.00 96.81 102 ASN A O 1
ATOM 822 N N . LYS A 1 103 ? -11.642 -0.377 9.641 1.00 97.50 103 LYS A N 1
ATOM 823 C CA . LYS A 1 103 ? -11.961 0.276 8.358 1.00 97.50 103 LYS A CA 1
ATOM 824 C C . LYS A 1 103 ? -10.726 0.944 7.756 1.00 97.50 103 LYS A C 1
ATOM 826 O O . LYS A 1 103 ? -10.490 0.809 6.558 1.00 97.50 103 LYS A O 1
ATOM 831 N N . TYR A 1 104 ? -9.935 1.624 8.584 1.00 97.81 104 TYR A N 1
ATOM 832 C CA . TYR A 1 104 ? -8.703 2.267 8.139 1.00 97.81 104 TYR A CA 1
ATOM 833 C C . TYR A 1 104 ? -7.676 1.248 7.627 1.00 97.81 104 TYR A C 1
ATOM 835 O O . TYR A 1 104 ? -7.154 1.424 6.528 1.00 97.81 104 TYR A O 1
ATOM 843 N N . ILE A 1 105 ? -7.472 0.136 8.342 1.00 97.44 105 ILE A N 1
ATOM 844 C CA . ILE A 1 105 ? -6.608 -0.971 7.899 1.00 97.44 105 ILE A CA 1
ATOM 845 C C . ILE A 1 105 ? -7.049 -1.485 6.526 1.00 97.44 105 ILE A C 1
ATOM 847 O O . ILE A 1 105 ? -6.237 -1.516 5.608 1.00 97.44 105 ILE A O 1
ATOM 851 N N . LYS A 1 106 ? -8.343 -1.770 6.333 1.00 97.62 106 LYS A N 1
ATOM 852 C CA . LYS A 1 106 ? -8.865 -2.211 5.027 1.00 97.62 106 LYS A CA 1
ATOM 853 C C . LYS A 1 106 ? -8.612 -1.199 3.909 1.00 97.62 106 LY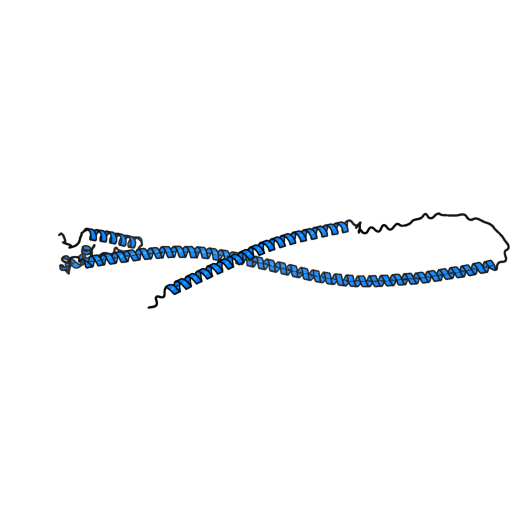S A C 1
ATOM 855 O O . LYS A 1 106 ? -8.345 -1.584 2.773 1.00 97.62 106 LYS A O 1
ATOM 860 N N . SER A 1 107 ? -8.697 0.098 4.213 1.00 98.00 107 SER A N 1
ATOM 861 C CA . SER A 1 107 ? -8.400 1.147 3.232 1.00 98.00 107 SER A CA 1
ATOM 862 C C . SER A 1 107 ? -6.920 1.171 2.841 1.00 98.00 107 SER A C 1
ATOM 864 O O . SER A 1 107 ? -6.607 1.305 1.659 1.00 98.00 107 SER A O 1
ATOM 866 N N . LEU A 1 108 ? -6.017 0.970 3.807 1.00 97.62 108 LEU A N 1
ATOM 867 C CA . LEU A 1 108 ? -4.580 0.879 3.558 1.00 97.62 108 LEU A CA 1
ATOM 868 C C . LEU A 1 108 ? -4.228 -0.386 2.773 1.00 97.62 108 LEU A C 1
ATOM 870 O O . LEU A 1 108 ? -3.463 -0.312 1.818 1.00 97.62 108 LEU A O 1
ATOM 874 N N . GLU A 1 109 ? -4.826 -1.529 3.106 1.00 97.88 109 GLU A N 1
ATOM 875 C CA . GLU A 1 109 ? -4.654 -2.778 2.355 1.00 97.88 109 GLU A CA 1
ATOM 876 C C . GLU A 1 109 ? -5.065 -2.613 0.886 1.00 97.88 109 GLU A C 1
ATOM 878 O O . GLU A 1 109 ? -4.343 -3.042 -0.016 1.00 97.88 109 GLU A O 1
ATOM 883 N N . ALA A 1 110 ? -6.188 -1.937 0.624 1.00 97.50 110 ALA A N 1
ATOM 884 C CA . ALA A 1 110 ? -6.632 -1.644 -0.736 1.00 97.50 110 ALA A CA 1
ATOM 885 C C . ALA A 1 110 ? -5.650 -0.729 -1.490 1.00 97.50 110 ALA A C 1
ATOM 887 O O . ALA A 1 110 ? -5.369 -0.969 -2.666 1.00 97.50 110 ALA A O 1
ATOM 888 N N . GLN A 1 111 ? -5.094 0.288 -0.819 1.00 98.06 111 GLN A N 1
ATOM 889 C CA . GLN A 1 111 ? -4.075 1.167 -1.404 1.00 98.06 111 GLN A CA 1
ATOM 890 C C . GLN A 1 111 ? -2.782 0.412 -1.717 1.00 98.06 111 GLN A C 1
ATOM 892 O O . GLN A 1 111 ? -2.252 0.563 -2.815 1.00 98.06 111 GLN A O 1
ATOM 897 N N . ILE A 1 112 ? -2.310 -0.441 -0.804 1.00 97.62 112 ILE A N 1
ATOM 898 C CA . ILE A 1 112 ? -1.131 -1.286 -1.028 1.00 97.62 112 ILE A CA 1
ATOM 899 C C . ILE A 1 112 ? -1.356 -2.167 -2.256 1.00 97.62 112 ILE A C 1
ATOM 901 O O . ILE A 1 112 ? -0.528 -2.169 -3.160 1.00 97.62 112 ILE A O 1
ATOM 905 N N . GLN A 1 113 ? -2.504 -2.842 -2.356 1.00 97.12 113 GLN A N 1
ATOM 906 C CA . GLN A 1 113 ? -2.813 -3.664 -3.528 1.00 97.12 113 GLN A CA 1
ATOM 907 C C . GLN A 1 113 ? -2.852 -2.857 -4.832 1.00 97.12 113 GLN A C 1
ATOM 909 O O . GLN A 1 113 ? -2.429 -3.359 -5.873 1.00 97.12 113 GLN A O 1
ATOM 914 N N . ALA A 1 114 ? -3.372 -1.627 -4.808 1.00 97.31 114 ALA A N 1
ATOM 915 C CA . ALA A 1 114 ? -3.377 -0.753 -5.979 1.00 97.31 114 ALA A CA 1
ATOM 916 C C . ALA A 1 114 ? -1.951 -0.351 -6.390 1.00 97.31 114 ALA A C 1
ATOM 918 O O . ALA A 1 114 ? -1.596 -0.490 -7.560 1.00 97.31 114 ALA A O 1
ATOM 919 N N . LEU A 1 115 ? -1.122 0.061 -5.427 1.00 97.50 115 LEU A N 1
ATOM 920 C CA . LEU A 1 115 ? 0.275 0.432 -5.659 1.00 97.50 115 LEU A CA 1
ATOM 921 C C . LEU A 1 115 ? 1.112 -0.751 -6.154 1.00 97.50 115 LEU A C 1
ATOM 923 O O . LEU A 1 115 ? 1.891 -0.595 -7.087 1.00 97.50 115 LEU A O 1
ATOM 927 N N . THR A 1 116 ? 0.913 -1.951 -5.605 1.00 97.38 116 THR A N 1
ATOM 928 C CA . THR A 1 116 ? 1.596 -3.161 -6.082 1.00 97.38 116 THR A CA 1
ATOM 929 C C . THR A 1 116 ? 1.245 -3.467 -7.540 1.00 97.38 116 THR A C 1
ATOM 931 O O . THR A 1 116 ? 2.128 -3.806 -8.324 1.00 97.38 116 THR A O 1
ATOM 934 N N . ARG A 1 117 ? -0.024 -3.314 -7.944 1.00 96.75 117 ARG A N 1
ATOM 935 C CA . ARG A 1 117 ? -0.426 -3.500 -9.352 1.00 96.75 117 ARG A CA 1
ATOM 936 C C . ARG A 1 117 ? 0.197 -2.449 -10.274 1.00 96.75 117 ARG A C 1
ATOM 938 O O . ARG A 1 117 ? 0.643 -2.797 -11.368 1.00 96.75 117 ARG A O 1
ATOM 945 N N . ASP A 1 118 ? 0.241 -1.190 -9.841 1.00 97.69 118 ASP A N 1
ATOM 946 C CA . ASP A 1 118 ? 0.887 -0.106 -10.593 1.00 97.69 118 ASP A CA 1
ATOM 947 C C . ASP A 1 118 ? 2.391 -0.368 -10.767 1.00 97.69 118 ASP A C 1
ATOM 949 O O . ASP A 1 118 ? 2.914 -0.280 -11.877 1.00 97.69 118 ASP A O 1
ATOM 953 N N . GLN A 1 119 ? 3.070 -0.799 -9.700 1.00 97.44 119 GLN A N 1
ATOM 954 C CA . GLN A 1 119 ? 4.484 -1.162 -9.746 1.00 97.44 119 GLN A CA 1
ATOM 955 C C . GLN A 1 119 ? 4.753 -2.294 -10.743 1.00 97.44 119 GLN A C 1
ATOM 957 O O . GLN A 1 119 ? 5.620 -2.145 -11.600 1.00 97.44 119 GLN A O 1
ATOM 962 N N . ILE A 1 120 ? 3.982 -3.385 -10.691 1.00 97.31 120 ILE A N 1
ATOM 963 C CA . ILE A 1 120 ? 4.123 -4.507 -11.636 1.00 97.31 120 ILE A CA 1
ATOM 964 C C . ILE A 1 120 ? 3.949 -4.027 -13.085 1.00 97.31 120 ILE A C 1
ATOM 966 O O . ILE A 1 120 ? 4.670 -4.456 -13.987 1.00 97.31 120 ILE A O 1
ATOM 970 N N . THR A 1 121 ? 3.005 -3.114 -13.321 1.00 96.81 121 THR A N 1
ATOM 971 C CA . THR A 1 121 ? 2.752 -2.557 -14.657 1.00 96.81 121 THR A CA 1
ATOM 972 C C . THR A 1 121 ? 3.935 -1.719 -15.143 1.00 96.81 121 THR A C 1
ATOM 974 O O . THR A 1 121 ? 4.371 -1.869 -16.285 1.00 96.81 121 THR A O 1
ATOM 977 N N . LYS A 1 122 ? 4.500 -0.878 -14.269 1.00 96.25 122 LYS A N 1
ATOM 978 C CA . LYS A 1 122 ? 5.691 -0.071 -14.569 1.00 96.25 122 LYS A CA 1
ATOM 979 C C . LYS A 1 122 ? 6.928 -0.931 -14.809 1.00 96.25 122 LYS A C 1
ATOM 981 O O . LYS A 1 122 ? 7.652 -0.682 -15.765 1.00 96.25 122 LYS A O 1
ATOM 986 N N . GLU A 1 123 ? 7.149 -1.962 -13.999 1.00 97.12 123 GLU A N 1
ATOM 987 C CA . GLU A 1 123 ? 8.251 -2.912 -14.197 1.00 97.12 123 GLU A CA 1
ATOM 988 C C . GLU A 1 123 ? 8.142 -3.623 -15.548 1.00 97.12 123 GLU A C 1
ATOM 990 O O . GLU A 1 123 ? 9.135 -3.758 -16.262 1.00 97.12 123 GLU A O 1
ATOM 995 N N . LYS A 1 124 ? 6.929 -4.022 -15.948 1.00 96.69 124 LYS A N 1
ATOM 996 C CA . LYS A 1 124 ? 6.698 -4.606 -17.272 1.00 96.69 124 LYS A CA 1
ATOM 997 C C . LYS A 1 124 ? 7.060 -3.631 -18.397 1.00 96.69 124 LYS A C 1
ATOM 999 O O . LYS A 1 124 ? 7.771 -4.028 -19.315 1.00 96.69 124 LYS A O 1
ATOM 1004 N N . LEU A 1 125 ? 6.633 -2.370 -18.297 1.00 97.12 125 LEU A N 1
ATOM 1005 C CA . LEU A 1 125 ? 6.961 -1.337 -19.284 1.00 97.12 125 LEU A CA 1
ATOM 1006 C C . LEU A 1 125 ? 8.475 -1.099 -19.383 1.00 97.12 125 LEU A C 1
ATOM 1008 O O . LEU A 1 125 ? 9.013 -1.024 -20.483 1.00 97.12 125 LEU A O 1
ATOM 1012 N N . ILE A 1 126 ? 9.171 -1.028 -18.245 1.00 96.88 126 ILE A N 1
ATOM 1013 C CA . ILE A 1 126 ? 10.633 -0.876 -18.208 1.00 96.88 126 ILE A CA 1
ATOM 1014 C C . ILE A 1 126 ? 11.314 -2.060 -18.903 1.00 96.88 126 ILE A C 1
ATOM 1016 O O . ILE A 1 126 ? 12.234 -1.864 -19.694 1.00 96.88 126 ILE A O 1
ATOM 1020 N N . ASN A 1 127 ? 10.850 -3.286 -18.655 1.00 95.94 127 ASN A N 1
ATOM 1021 C CA . ASN A 1 127 ? 11.404 -4.476 -19.300 1.00 95.94 127 ASN A CA 1
ATOM 1022 C C . ASN A 1 127 ? 11.178 -4.473 -20.821 1.00 95.94 127 ASN A C 1
ATOM 1024 O O . ASN A 1 127 ? 12.080 -4.843 -21.574 1.00 95.94 127 ASN A O 1
ATOM 1028 N N . GLU A 1 128 ? 10.003 -4.035 -21.280 1.00 96.19 128 GLU A N 1
ATOM 1029 C CA . GLU A 1 128 ? 9.696 -3.873 -22.707 1.00 96.19 128 GLU A CA 1
ATOM 1030 C C . GLU A 1 128 ? 10.604 -2.815 -23.357 1.00 96.19 128 GLU A C 1
ATOM 1032 O O . GLU A 1 128 ? 11.236 -3.090 -24.379 1.00 96.19 128 GLU A O 1
ATOM 1037 N N . GLN A 1 129 ? 10.767 -1.653 -22.720 1.00 96.38 129 GLN A N 1
ATOM 1038 C CA . GLN A 1 129 ? 11.678 -0.597 -23.179 1.00 96.38 129 GLN A CA 1
ATOM 1039 C C . GLN A 1 129 ? 13.137 -1.063 -23.205 1.00 96.38 129 GLN A C 1
ATOM 1041 O O . GLN A 1 129 ? 13.869 -0.777 -24.151 1.00 96.38 129 GLN A O 1
ATOM 1046 N N . GLN A 1 130 ? 13.577 -1.825 -22.203 1.00 96.81 130 GLN A N 1
ATOM 1047 C CA . GLN A 1 130 ? 14.934 -2.365 -22.166 1.00 96.81 130 GLN A CA 1
ATOM 1048 C C . GLN A 1 130 ? 15.181 -3.351 -23.314 1.00 96.81 130 GLN A C 1
ATOM 1050 O O . GLN A 1 130 ? 16.267 -3.358 -23.904 1.00 96.81 130 GLN A O 1
ATOM 1055 N N . ALA A 1 131 ? 14.186 -4.174 -23.656 1.00 96.31 131 ALA A N 1
ATOM 1056 C CA . ALA A 1 131 ? 14.262 -5.053 -24.815 1.00 96.31 131 ALA A CA 1
ATOM 1057 C C . ALA A 1 131 ? 14.387 -4.242 -26.114 1.00 96.31 131 ALA A C 1
ATOM 1059 O O . ALA A 1 131 ? 15.263 -4.535 -26.930 1.00 96.31 131 ALA A O 1
ATOM 1060 N N . GLU A 1 132 ? 13.591 -3.184 -26.276 1.00 96.81 132 GLU A N 1
ATOM 1061 C CA . GLU A 1 132 ? 13.670 -2.285 -27.431 1.00 96.81 132 GLU A CA 1
ATOM 1062 C C . GLU A 1 132 ? 15.048 -1.616 -27.542 1.00 96.81 132 GLU A C 1
ATOM 1064 O O . GLU A 1 132 ? 15.697 -1.714 -28.587 1.00 96.81 132 GLU A O 1
ATOM 1069 N N . ILE A 1 133 ? 15.567 -1.044 -26.452 1.00 96.25 133 ILE A N 1
ATOM 1070 C CA . ILE A 1 133 ? 16.911 -0.448 -26.395 1.00 96.25 133 ILE A CA 1
ATOM 1071 C C . ILE A 1 133 ? 17.977 -1.456 -26.839 1.00 96.25 133 ILE A C 1
ATOM 1073 O O . ILE A 1 133 ? 18.862 -1.125 -27.631 1.00 96.25 133 ILE A O 1
ATOM 1077 N N . ASN A 1 134 ? 17.889 -2.706 -26.381 1.00 96.94 134 ASN A N 1
ATOM 1078 C CA . ASN A 1 134 ? 18.825 -3.751 -26.788 1.00 96.94 134 ASN A CA 1
ATOM 1079 C C . ASN A 1 134 ? 18.745 -4.024 -28.300 1.00 96.94 134 ASN A C 1
ATOM 1081 O O . ASN A 1 134 ? 19.784 -4.139 -28.955 1.00 96.94 134 ASN A O 1
ATOM 1085 N N . THR A 1 135 ? 17.540 -4.075 -28.879 1.00 97.00 135 THR A N 1
ATOM 1086 C CA . THR A 1 135 ? 17.377 -4.255 -30.334 1.00 97.00 135 THR A CA 1
ATOM 1087 C C . THR A 1 135 ? 17.929 -3.075 -31.136 1.00 97.00 135 THR A C 1
ATOM 1089 O O . THR A 1 135 ? 18.628 -3.282 -32.133 1.00 97.00 135 THR A O 1
ATOM 1092 N N . LEU A 1 136 ? 17.700 -1.842 -30.674 1.00 96.88 136 LEU A N 1
ATOM 1093 C CA . LEU A 1 136 ? 18.228 -0.631 -31.298 1.00 96.88 136 LEU A CA 1
ATOM 1094 C C . LEU A 1 136 ? 19.757 -0.596 -31.235 1.00 96.88 136 LEU A C 1
ATOM 1096 O O . LEU A 1 136 ? 20.403 -0.317 -32.243 1.00 96.88 136 LEU A O 1
ATOM 1100 N N . ASN A 1 137 ? 20.353 -0.975 -30.105 1.00 97.38 137 ASN A N 1
ATOM 1101 C CA . ASN A 1 137 ? 21.806 -1.072 -29.963 1.00 97.38 137 ASN A CA 1
ATOM 1102 C C . ASN A 1 137 ? 22.419 -2.104 -30.919 1.00 97.38 137 ASN A C 1
ATOM 1104 O O . ASN A 1 137 ? 23.434 -1.831 -31.564 1.00 97.38 137 ASN A O 1
ATOM 1108 N N . LEU A 1 138 ? 21.787 -3.273 -31.079 1.00 97.19 138 LEU A N 1
ATOM 1109 C CA . LEU A 1 138 ? 22.213 -4.257 -32.079 1.00 97.19 138 LEU A CA 1
ATOM 1110 C C . LEU A 1 138 ? 22.146 -3.677 -33.499 1.00 97.19 138 LEU A C 1
ATOM 1112 O O . LEU A 1 138 ? 23.067 -3.882 -34.299 1.00 97.19 138 LEU A O 1
ATOM 1116 N N . ARG A 1 139 ? 21.098 -2.904 -33.809 1.00 97.12 139 ARG A N 1
ATOM 1117 C CA . ARG A 1 139 ? 20.955 -2.242 -35.109 1.00 97.12 139 ARG A CA 1
ATOM 1118 C C . ARG A 1 139 ? 22.021 -1.170 -35.333 1.00 97.12 139 ARG A C 1
ATOM 1120 O O . ARG A 1 139 ? 22.614 -1.146 -36.410 1.00 97.12 139 ARG A O 1
ATOM 1127 N N . ILE A 1 140 ? 22.305 -0.337 -34.332 1.00 97.50 140 ILE A N 1
ATOM 1128 C CA . ILE A 1 140 ? 23.367 0.680 -34.373 1.00 97.50 140 ILE A CA 1
ATOM 1129 C C . ILE A 1 140 ? 24.721 0.022 -34.637 1.00 97.50 140 ILE A C 1
ATOM 1131 O O . ILE A 1 140 ? 25.455 0.463 -35.523 1.00 97.50 140 ILE A O 1
ATOM 1135 N N . ASN A 1 141 ? 25.036 -1.068 -33.938 1.00 97.38 141 ASN A N 1
ATOM 1136 C CA . ASN A 1 141 ? 26.284 -1.803 -34.140 1.00 97.38 141 ASN A CA 1
ATOM 1137 C C . ASN A 1 141 ? 26.386 -2.370 -35.564 1.00 97.38 141 ASN A C 1
ATOM 1139 O O . ASN A 1 141 ? 27.422 -2.235 -36.219 1.00 97.38 141 ASN A O 1
ATOM 1143 N N . SER A 1 142 ? 25.298 -2.948 -36.082 1.00 97.38 142 SER A N 1
ATOM 1144 C CA . SER A 1 142 ? 25.239 -3.439 -37.463 1.00 97.38 142 SER A CA 1
ATOM 1145 C C . SER A 1 142 ? 25.464 -2.323 -38.488 1.00 97.38 142 SER A C 1
ATOM 1147 O O . SER A 1 142 ? 26.253 -2.505 -39.416 1.00 97.38 142 SER A O 1
ATOM 1149 N N . LEU A 1 143 ? 24.807 -1.172 -38.320 1.00 97.56 143 LEU A N 1
ATOM 1150 C CA . LEU A 1 143 ? 24.947 -0.025 -39.221 1.00 97.56 143 LEU A CA 1
ATOM 1151 C C . LEU A 1 143 ? 26.344 0.595 -39.141 1.00 97.56 143 LEU A C 1
ATOM 1153 O O . LEU A 1 143 ? 26.926 0.931 -40.167 1.00 97.56 143 LEU A O 1
ATOM 1157 N N . THR A 1 144 ? 26.919 0.680 -37.944 1.00 97.62 144 THR A N 1
ATOM 1158 C CA . THR A 1 144 ? 28.283 1.183 -37.731 1.00 97.62 144 THR A CA 1
ATOM 1159 C C . THR A 1 144 ? 29.308 0.309 -38.451 1.00 97.62 144 THR A C 1
ATOM 1161 O O . THR A 1 144 ? 30.183 0.821 -39.153 1.00 97.62 144 THR A O 1
ATOM 1164 N N . ASN A 1 145 ? 29.168 -1.017 -38.351 1.00 97.25 145 ASN A N 1
ATOM 1165 C CA . ASN A 1 145 ? 30.010 -1.959 -39.087 1.00 97.25 145 ASN A CA 1
ATOM 1166 C C . ASN A 1 145 ? 29.841 -1.807 -40.605 1.00 97.25 145 ASN A C 1
ATOM 1168 O O . ASN A 1 145 ? 30.836 -1.796 -41.329 1.00 97.25 145 ASN A O 1
ATOM 1172 N N . HIS A 1 146 ? 28.607 -1.636 -41.085 1.00 97.31 146 HIS A N 1
ATOM 1173 C CA . HIS A 1 146 ? 28.342 -1.422 -42.506 1.00 97.31 146 HIS A CA 1
ATOM 1174 C C . HIS A 1 146 ? 28.970 -0.120 -43.023 1.00 97.31 146 HIS A C 1
ATOM 1176 O O . HIS A 1 146 ? 29.666 -0.139 -44.034 1.00 97.31 146 HIS A O 1
ATOM 1182 N N . ASN A 1 147 ? 28.824 0.988 -42.292 1.00 96.19 147 ASN A N 1
ATOM 1183 C CA . ASN A 1 147 ? 29.451 2.268 -42.632 1.00 96.19 147 ASN A CA 1
ATOM 1184 C C . ASN A 1 147 ? 30.979 2.166 -42.669 1.00 96.19 147 ASN A C 1
ATOM 1186 O O . ASN A 1 147 ? 31.621 2.739 -43.548 1.00 96.19 147 ASN A O 1
ATOM 1190 N N . LYS A 1 148 ? 31.580 1.412 -41.740 1.00 97.31 148 LYS A N 1
ATOM 1191 C CA . LYS A 1 148 ? 33.028 1.175 -41.731 1.00 97.31 148 LYS A CA 1
ATOM 1192 C C . LYS A 1 148 ? 33.489 0.429 -42.986 1.00 97.31 148 LYS A C 1
ATOM 1194 O O . LYS A 1 148 ? 34.511 0.805 -43.556 1.00 97.31 148 LYS A O 1
ATOM 1199 N N . LEU A 1 149 ? 32.740 -0.587 -43.422 1.00 97.06 149 LEU A N 1
ATOM 1200 C CA . LEU A 1 149 ? 33.017 -1.317 -44.665 1.00 97.06 149 LEU A CA 1
ATOM 1201 C C . LEU A 1 149 ? 32.866 -0.406 -45.888 1.00 97.06 149 LEU A C 1
ATOM 1203 O O . LEU A 1 149 ? 33.800 -0.286 -46.672 1.00 97.06 149 LEU A O 1
ATOM 1207 N N . GLN A 1 150 ? 31.762 0.338 -45.988 1.00 96.75 150 GLN A N 1
ATOM 1208 C CA . GLN A 1 150 ? 31.553 1.293 -47.080 1.00 96.75 150 GLN A CA 1
ATOM 1209 C C . GLN A 1 150 ? 32.666 2.349 -47.155 1.00 96.75 150 GLN A C 1
ATOM 1211 O O . GLN A 1 150 ? 33.142 2.677 -48.239 1.00 96.75 150 GLN A O 1
ATOM 1216 N N . ALA A 1 151 ? 33.133 2.868 -46.016 1.00 96.88 151 ALA A N 1
ATOM 1217 C CA . ALA A 1 151 ? 34.247 3.813 -45.983 1.00 96.88 151 ALA A CA 1
ATOM 1218 C C . ALA A 1 151 ? 35.559 3.191 -46.499 1.00 96.88 151 ALA A C 1
ATOM 1220 O O . ALA A 1 151 ? 36.348 3.870 -47.165 1.00 96.88 151 ALA A O 1
ATOM 1221 N N . GLN A 1 152 ? 35.799 1.906 -46.216 1.00 97.12 152 GLN A N 1
ATOM 1222 C CA . GLN A 1 152 ? 36.936 1.168 -46.770 1.00 97.12 152 GLN A CA 1
ATOM 1223 C C . GLN A 1 152 ? 36.797 0.986 -48.286 1.00 97.12 152 GLN A C 1
ATOM 1225 O O . GLN A 1 152 ? 37.755 1.272 -49.006 1.00 97.12 152 GLN A O 1
ATOM 1230 N N . ASP A 1 153 ? 35.617 0.603 -48.772 1.00 96.56 153 ASP A N 1
ATOM 1231 C CA . ASP A 1 153 ? 35.341 0.421 -50.201 1.00 96.56 153 ASP A CA 1
ATOM 1232 C C . ASP A 1 153 ? 35.493 1.732 -50.981 1.00 96.56 153 ASP A C 1
ATOM 1234 O O . ASP A 1 153 ? 36.152 1.776 -52.020 1.00 96.56 153 ASP A O 1
ATOM 1238 N N . LEU A 1 154 ? 34.977 2.844 -50.446 1.00 96.75 154 LEU A N 1
ATOM 1239 C CA . LEU A 1 154 ? 35.146 4.175 -51.035 1.00 96.75 154 LEU A CA 1
ATOM 1240 C C . LEU A 1 154 ? 36.620 4.583 -51.108 1.00 96.75 154 LEU A C 1
ATOM 1242 O O . LEU A 1 154 ? 37.060 5.155 -52.108 1.00 96.75 154 LEU A O 1
ATOM 1246 N N . LYS A 1 155 ? 37.409 4.267 -50.074 1.00 97.00 155 LYS A N 1
ATOM 1247 C CA . LYS A 1 155 ? 38.855 4.515 -50.082 1.00 97.00 155 LYS A CA 1
ATOM 1248 C C . LYS A 1 155 ? 39.554 3.693 -51.168 1.00 97.00 155 LYS A C 1
ATOM 1250 O O . LYS A 1 155 ? 40.418 4.230 -51.861 1.00 97.00 155 LYS A O 1
ATOM 1255 N N . GLN A 1 156 ? 39.183 2.424 -51.339 1.00 96.94 156 GLN A N 1
ATOM 1256 C CA . GLN A 1 156 ? 39.719 1.580 -52.409 1.00 96.94 156 GLN A CA 1
ATOM 1257 C C . GLN A 1 156 ? 39.333 2.109 -53.794 1.00 96.94 156 GLN A C 1
ATOM 1259 O O . GLN A 1 156 ? 40.214 2.292 -54.632 1.00 96.94 156 GLN A O 1
ATOM 1264 N N . MET A 1 157 ? 38.061 2.458 -54.010 1.00 95.81 157 MET A N 1
ATOM 1265 C CA . MET A 1 157 ? 37.600 3.045 -55.271 1.00 95.81 157 MET A CA 1
ATOM 1266 C C . MET A 1 157 ? 38.311 4.358 -55.599 1.00 95.81 157 MET A C 1
ATOM 1268 O O . MET A 1 157 ? 38.721 4.561 -56.741 1.00 95.81 157 MET A O 1
ATOM 1272 N N . LYS A 1 158 ? 38.527 5.231 -54.609 1.00 97.38 158 LYS A N 1
ATOM 1273 C CA . LYS A 1 158 ? 39.299 6.467 -54.795 1.00 97.38 158 LYS A CA 1
ATOM 1274 C C . LYS A 1 158 ? 40.724 6.173 -55.271 1.00 97.38 158 LYS A C 1
ATOM 1276 O O . LYS A 1 158 ? 41.210 6.835 -56.188 1.00 97.38 158 LYS A O 1
ATOM 1281 N N . ASN A 1 159 ? 41.380 5.179 -54.674 1.00 95.94 159 ASN A N 1
ATOM 1282 C CA . ASN A 1 159 ? 42.722 4.769 -55.083 1.00 95.94 159 ASN A CA 1
ATOM 1283 C C . ASN A 1 159 ? 42.722 4.218 -56.516 1.00 95.94 159 ASN A C 1
ATOM 1285 O O . ASN A 1 159 ? 43.516 4.673 -57.335 1.00 95.94 159 ASN A O 1
ATOM 1289 N N . TRP A 1 160 ? 41.789 3.320 -56.854 1.00 96.75 160 TRP A N 1
ATOM 1290 C CA . TRP A 1 160 ? 41.660 2.782 -58.213 1.00 96.75 160 TRP A CA 1
ATOM 1291 C C . TRP A 1 160 ? 41.370 3.865 -59.253 1.00 96.75 160 TRP A C 1
ATOM 1293 O O . TRP A 1 160 ? 41.968 3.850 -60.327 1.00 96.75 160 TRP A O 1
ATOM 1303 N N . SER A 1 161 ? 40.510 4.834 -58.933 1.00 96.62 161 SER A N 1
ATOM 1304 C CA . SER A 1 161 ? 40.231 5.975 -59.809 1.00 96.62 161 SER A CA 1
ATOM 1305 C C . SER A 1 161 ? 41.492 6.801 -60.063 1.00 96.62 161 SER A C 1
ATOM 1307 O O . SER A 1 161 ? 41.783 7.131 -61.211 1.00 96.62 161 SER A O 1
ATOM 1309 N N . SER A 1 162 ? 42.275 7.086 -59.016 1.00 97.00 162 SER A N 1
ATOM 1310 C CA . SER A 1 162 ? 43.544 7.811 -59.150 1.00 97.00 162 SER A CA 1
ATOM 1311 C C . SER A 1 162 ? 44.566 7.034 -59.987 1.00 97.00 162 SER A C 1
ATOM 1313 O O . SER A 1 162 ? 45.278 7.618 -60.805 1.00 97.00 162 SER A O 1
ATOM 1315 N N . ASP A 1 163 ? 44.635 5.713 -59.826 1.00 96.44 163 ASP A N 1
ATOM 1316 C CA . ASP A 1 163 ? 45.542 4.869 -60.606 1.00 96.44 163 ASP A CA 1
ATOM 1317 C C . ASP A 1 163 ? 45.149 4.814 -62.087 1.00 96.44 163 ASP A C 1
ATOM 1319 O O . ASP A 1 163 ? 46.020 4.871 -62.961 1.00 96.44 163 ASP A O 1
ATOM 1323 N N . ILE A 1 164 ? 43.850 4.730 -62.388 1.00 96.69 164 ILE A N 1
ATOM 1324 C CA . ILE A 1 164 ? 43.329 4.784 -63.761 1.00 96.69 164 ILE A CA 1
ATOM 1325 C C . ILE A 1 164 ? 43.637 6.143 -64.393 1.00 96.69 164 ILE A C 1
ATOM 1327 O O . ILE A 1 164 ? 44.148 6.185 -65.512 1.00 96.69 164 ILE A O 1
ATOM 1331 N N . GLU A 1 165 ? 43.392 7.238 -63.674 1.00 96.69 165 GLU A N 1
ATOM 1332 C CA . GLU A 1 165 ? 43.684 8.598 -64.132 1.00 96.69 165 GLU A CA 1
ATOM 1333 C C . GLU A 1 165 ? 45.170 8.763 -64.482 1.00 96.69 165 GLU A C 1
ATOM 1335 O O . GLU A 1 165 ? 45.508 9.189 -65.587 1.00 96.69 165 GLU A O 1
ATOM 1340 N N . LYS A 1 166 ? 46.077 8.320 -63.600 1.00 96.56 166 LYS A N 1
ATOM 1341 C CA . LYS A 1 166 ? 47.526 8.339 -63.861 1.00 96.56 166 LYS A CA 1
ATOM 1342 C C . LYS A 1 166 ? 47.904 7.504 -65.083 1.00 96.56 166 LYS A C 1
ATOM 1344 O O . LYS A 1 166 ? 48.681 7.965 -65.921 1.00 96.56 166 LYS A O 1
ATOM 1349 N N . LYS A 1 167 ? 47.364 6.284 -65.215 1.00 96.25 167 LYS A N 1
ATOM 1350 C CA . LYS A 1 167 ? 47.607 5.421 -66.388 1.00 96.25 167 LYS A CA 1
ATOM 1351 C C . LYS A 1 167 ? 47.147 6.099 -67.678 1.00 96.25 167 LYS A C 1
ATOM 1353 O O . LYS A 1 167 ? 47.871 6.068 -68.675 1.00 96.25 167 LYS A O 1
ATOM 1358 N N . TYR A 1 168 ? 45.977 6.734 -67.650 1.00 97.25 168 TYR A N 1
ATOM 1359 C CA . TYR A 1 168 ? 45.439 7.467 -68.788 1.00 97.25 168 TYR A CA 1
ATOM 1360 C C . TYR A 1 168 ? 46.311 8.676 -69.141 1.00 97.25 168 TYR A C 1
ATOM 1362 O O . TYR A 1 168 ? 46.665 8.849 -70.307 1.00 97.25 168 TYR A O 1
ATOM 1370 N N . GLN A 1 169 ? 46.749 9.449 -68.144 1.00 96.88 169 GLN A N 1
ATOM 1371 C CA . GLN A 1 169 ? 47.644 10.589 -68.339 1.00 96.88 169 GLN A CA 1
ATOM 1372 C C . GLN A 1 169 ? 48.974 10.172 -68.979 1.00 96.88 169 GLN A C 1
ATOM 1374 O O . GLN A 1 169 ? 49.423 10.795 -69.939 1.00 96.88 169 GLN A O 1
ATOM 1379 N N . VAL A 1 170 ? 49.591 9.084 -68.506 1.00 96.19 170 VAL A N 1
ATOM 1380 C CA . VAL A 1 170 ? 50.822 8.539 -69.105 1.00 96.19 170 VAL A CA 1
ATOM 1381 C C . VAL A 1 170 ? 50.589 8.134 -70.558 1.00 96.19 170 VAL A C 1
ATOM 1383 O O . VAL A 1 170 ? 51.403 8.444 -71.427 1.00 96.19 170 VAL A O 1
ATOM 1386 N N . HIS A 1 171 ? 49.481 7.453 -70.849 1.00 95.75 171 HIS A N 1
ATOM 1387 C CA . HIS A 1 171 ? 49.140 7.067 -72.214 1.00 95.75 171 HIS A CA 1
ATOM 1388 C C . HIS A 1 171 ? 48.903 8.290 -73.120 1.00 95.75 171 HIS A C 1
ATOM 1390 O O . HIS A 1 171 ? 49.350 8.300 -74.268 1.00 95.75 171 HIS A O 1
ATOM 1396 N N . MET A 1 172 ? 48.273 9.345 -72.599 1.00 94.69 172 MET A N 1
ATOM 1397 C CA . MET A 1 172 ? 48.061 10.607 -73.310 1.00 94.69 172 MET A CA 1
ATOM 1398 C C . MET A 1 172 ? 49.375 11.344 -73.585 1.00 94.69 172 MET A C 1
ATOM 1400 O O . MET A 1 172 ? 49.591 11.814 -74.703 1.00 94.69 172 MET A O 1
ATOM 1404 N N . ASN A 1 173 ? 50.288 11.371 -72.610 1.00 95.12 173 ASN A N 1
ATOM 1405 C CA . ASN A 1 173 ? 51.629 11.928 -72.776 1.00 95.12 173 ASN A CA 1
ATOM 1406 C C . ASN A 1 173 ? 52.409 11.151 -73.847 1.00 95.12 173 ASN A C 1
ATOM 1408 O O . ASN A 1 173 ? 52.937 11.769 -74.765 1.00 95.12 173 ASN A O 1
ATOM 1412 N N . LYS A 1 174 ? 52.387 9.808 -73.818 1.00 95.31 174 LYS A N 1
ATOM 1413 C CA . LYS A 1 174 ? 53.009 8.964 -74.857 1.00 95.31 174 LYS A CA 1
ATOM 1414 C C . LYS A 1 174 ? 52.441 9.250 -76.247 1.00 95.31 174 LYS A C 1
ATOM 1416 O O . LYS A 1 174 ? 53.196 9.433 -77.196 1.00 95.31 174 LYS A O 1
ATOM 1421 N N . LYS A 1 175 ? 51.112 9.332 -76.382 1.00 94.50 175 LYS A N 1
ATOM 1422 C CA . LYS A 1 175 ? 50.470 9.721 -77.649 1.00 94.50 175 LYS A CA 1
ATOM 1423 C C . LYS A 1 175 ? 50.920 11.113 -78.099 1.00 94.50 175 LYS A C 1
ATOM 1425 O O . LYS A 1 175 ? 51.279 11.291 -79.260 1.00 94.50 175 LYS A O 1
ATOM 1430 N N . THR A 1 176 ? 50.974 12.075 -77.185 1.00 94.69 176 THR A N 1
ATOM 1431 C CA . THR A 1 176 ? 51.451 13.437 -77.463 1.00 94.69 176 THR A CA 1
ATOM 1432 C C . THR A 1 176 ? 52.909 13.446 -77.925 1.00 94.69 176 THR A C 1
ATOM 1434 O O . THR A 1 176 ? 53.237 14.109 -78.906 1.00 94.69 176 THR A O 1
ATOM 1437 N N . GLU A 1 177 ? 53.783 12.661 -77.293 1.00 93.62 177 GLU A N 1
ATOM 1438 C CA . GLU A 1 177 ? 55.172 12.475 -77.722 1.00 93.62 177 GLU A CA 1
ATOM 1439 C C . GLU A 1 177 ? 55.260 11.859 -79.117 1.00 93.62 177 GLU A C 1
ATOM 1441 O O . GLU A 1 177 ? 56.003 12.373 -79.949 1.00 93.62 177 GLU A O 1
ATOM 1446 N N . THR A 1 178 ? 54.468 10.824 -79.421 1.00 93.94 178 THR A N 1
ATOM 1447 C CA . THR A 1 178 ? 54.441 10.237 -80.773 1.00 93.94 178 THR A CA 1
ATOM 1448 C C . THR A 1 178 ? 53.946 11.227 -81.824 1.00 93.94 178 THR A C 1
ATOM 1450 O O . THR A 1 178 ? 54.527 11.305 -82.902 1.00 93.94 178 THR A O 1
ATOM 1453 N N . ILE A 1 179 ? 52.931 12.043 -81.511 1.00 90.62 179 ILE A N 1
ATOM 1454 C CA . ILE A 1 179 ? 52.469 13.129 -82.388 1.00 90.62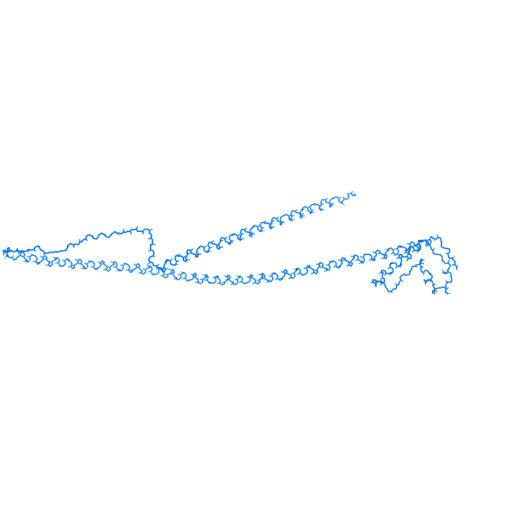 179 ILE A CA 1
ATOM 1455 C C . ILE A 1 179 ? 53.593 14.145 -82.597 1.00 90.62 179 ILE A C 1
ATOM 1457 O O . ILE A 1 179 ? 53.834 14.569 -83.725 1.00 90.62 179 ILE A O 1
ATOM 1461 N N . ASN A 1 180 ? 54.308 14.516 -81.536 1.00 91.50 180 ASN A N 1
ATOM 1462 C CA . ASN A 1 180 ? 55.431 15.442 -81.620 1.00 91.50 180 ASN A CA 1
ATOM 1463 C C . ASN A 1 180 ? 56.604 14.866 -82.426 1.00 91.50 180 ASN A C 1
ATOM 1465 O O . ASN A 1 180 ? 57.205 15.608 -83.200 1.00 91.50 180 ASN A O 1
ATOM 1469 N N . ASP A 1 181 ? 56.921 13.574 -82.294 1.00 92.38 181 ASP A N 1
ATOM 1470 C CA . ASP A 1 181 ? 57.937 12.901 -83.115 1.00 92.38 181 ASP A CA 1
ATOM 1471 C C . ASP A 1 181 ? 57.518 12.863 -84.589 1.00 92.38 181 ASP A C 1
ATOM 1473 O O . ASP A 1 181 ? 58.278 13.284 -85.459 1.00 92.38 181 ASP A O 1
ATOM 1477 N N . LEU A 1 182 ? 56.275 12.463 -84.880 1.00 89.94 182 LEU A N 1
ATOM 1478 C CA . LEU A 1 182 ? 55.719 12.483 -86.236 1.00 89.94 182 LEU A CA 1
ATOM 1479 C C . LEU A 1 182 ? 55.736 13.895 -86.832 1.00 89.94 182 LEU A C 1
ATOM 1481 O O . LEU A 1 182 ? 56.146 14.071 -87.979 1.00 89.94 182 LEU A O 1
ATOM 1485 N N . LYS A 1 183 ? 55.372 14.915 -86.048 1.00 89.25 183 LYS A N 1
ATOM 1486 C CA . LYS A 1 183 ? 55.451 16.325 -86.448 1.00 89.25 183 LYS A CA 1
ATOM 1487 C C . LYS A 1 183 ? 56.892 16.735 -86.735 1.00 89.25 183 LYS A C 1
ATOM 1489 O O . LYS A 1 183 ? 57.141 17.326 -87.778 1.00 89.25 183 LYS A O 1
ATOM 1494 N N . LYS A 1 184 ? 57.851 16.389 -85.866 1.00 85.75 184 LYS A N 1
ATOM 1495 C CA . LYS A 1 184 ? 59.283 16.653 -86.089 1.00 85.75 184 LYS A CA 1
ATOM 1496 C C . LYS A 1 184 ? 59.777 15.999 -87.373 1.00 85.75 184 LYS A C 1
ATOM 1498 O O . LYS A 1 184 ? 60.426 16.686 -88.152 1.00 85.75 184 LYS A O 1
ATOM 1503 N N . ARG A 1 185 ? 59.436 14.727 -87.617 1.00 84.69 185 ARG A N 1
ATOM 1504 C CA . ARG A 1 185 ? 59.755 14.004 -88.862 1.00 84.69 185 ARG A CA 1
ATOM 1505 C C . ARG A 1 185 ? 59.159 14.682 -90.090 1.00 84.69 185 ARG A C 1
ATOM 1507 O O . ARG A 1 185 ? 59.809 14.744 -91.129 1.00 84.69 185 ARG A O 1
ATOM 1514 N N . LEU A 1 186 ? 57.937 15.198 -89.982 1.00 77.81 186 LEU A N 1
ATOM 1515 C CA . LEU A 1 186 ? 57.289 15.933 -91.062 1.00 77.81 186 LEU A CA 1
ATOM 1516 C C . LEU A 1 186 ? 58.018 17.256 -91.330 1.00 77.81 186 LEU A C 1
ATOM 1518 O O . LEU A 1 186 ? 58.349 17.543 -92.474 1.00 77.81 186 LEU A O 1
ATOM 1522 N N . THR A 1 187 ? 58.375 18.012 -90.290 1.00 74.62 187 THR A N 1
ATOM 1523 C CA . THR A 1 187 ? 59.121 19.272 -90.423 1.00 74.62 187 THR A CA 1
ATOM 1524 C C . THR A 1 187 ? 60.551 19.072 -90.928 1.00 74.62 187 THR A C 1
ATOM 1526 O O . THR A 1 187 ? 61.011 19.863 -91.745 1.00 74.62 187 THR A O 1
ATOM 1529 N N . THR A 1 188 ? 61.276 18.035 -90.493 1.00 68.06 188 THR A N 1
ATOM 1530 C CA . THR A 1 188 ? 62.610 17.722 -91.040 1.00 68.06 188 THR A CA 1
ATOM 1531 C C . THR A 1 188 ? 62.530 17.259 -92.487 1.00 68.06 188 THR A C 1
ATOM 1533 O O . THR A 1 188 ? 63.378 17.645 -93.287 1.00 68.06 188 THR A O 1
ATOM 1536 N N . ARG A 1 189 ? 61.487 16.509 -92.860 1.00 60.25 189 ARG A N 1
ATOM 1537 C CA . ARG A 1 189 ? 61.229 16.162 -94.261 1.00 60.25 189 ARG A CA 1
ATOM 1538 C C . ARG A 1 189 ? 60.901 17.407 -95.093 1.00 60.25 189 ARG A C 1
ATOM 1540 O O . ARG A 1 189 ? 61.441 17.529 -96.181 1.00 60.25 189 ARG A O 1
ATOM 1547 N N . VAL A 1 190 ? 60.122 18.356 -94.565 1.00 56.97 190 VAL A N 1
ATOM 1548 C CA . VAL A 1 190 ? 59.846 19.660 -95.204 1.00 56.97 190 VAL A CA 1
ATOM 1549 C C . VAL A 1 190 ? 61.108 20.529 -95.312 1.00 56.97 190 VAL A C 1
ATOM 1551 O O . VAL A 1 190 ? 61.304 21.176 -96.331 1.00 56.97 190 VAL A O 1
ATOM 1554 N N . ARG A 1 191 ? 62.015 20.501 -94.324 1.00 55.44 191 ARG A N 1
ATOM 1555 C CA . ARG A 1 191 ? 63.314 21.207 -94.381 1.00 55.44 191 ARG A CA 1
ATOM 1556 C C . ARG A 1 191 ? 64.297 20.625 -95.404 1.00 55.44 191 ARG A C 1
ATOM 1558 O O . ARG A 1 191 ? 65.193 21.341 -95.831 1.00 55.44 191 ARG A O 1
ATOM 1565 N N . ASN A 1 192 ? 64.120 19.361 -95.792 1.00 52.47 192 ASN A N 1
ATOM 1566 C CA . ASN A 1 192 ? 64.903 18.690 -96.834 1.00 52.47 192 ASN A CA 1
ATOM 1567 C C . ASN A 1 192 ? 64.220 18.717 -98.214 1.00 52.47 192 ASN A C 1
ATOM 1569 O O . ASN A 1 192 ? 64.686 18.054 -99.138 1.00 52.47 192 ASN A O 1
ATOM 1573 N N . ILE A 1 193 ? 63.136 19.481 -98.370 1.00 48.88 193 ILE A N 1
ATOM 1574 C CA . ILE A 1 193 ? 62.610 19.860 -99.681 1.00 48.88 193 ILE A CA 1
ATOM 1575 C C . ILE A 1 193 ? 63.246 21.213 -100.033 1.00 48.88 193 ILE A C 1
ATOM 1577 O O . ILE A 1 193 ? 63.011 22.190 -99.319 1.00 48.88 193 ILE A O 1
ATOM 1581 N N . PRO A 1 194 ? 64.065 21.316 -101.094 1.00 45.22 194 PRO A N 1
ATOM 1582 C CA . PRO A 1 194 ? 64.519 22.609 -101.571 1.00 45.22 194 PRO A CA 1
ATOM 1583 C C . PRO A 1 194 ? 63.344 23.302 -102.269 1.00 45.22 194 PRO A C 1
ATOM 1585 O O . PRO A 1 194 ? 62.980 22.967 -103.391 1.00 45.22 194 PRO A O 1
ATOM 1588 N N . SER A 1 195 ? 62.737 24.267 -101.592 1.00 40.69 195 SER A N 1
ATOM 1589 C CA . SER A 1 195 ? 61.809 25.232 -102.188 1.00 40.69 195 SER A CA 1
ATOM 1590 C C . SER A 1 195 ? 62.010 26.545 -101.428 1.00 40.69 195 SER A C 1
ATOM 1592 O O . SER A 1 195 ? 61.641 26.643 -100.263 1.00 40.69 195 SER A O 1
ATOM 1594 N N . SER A 1 196 ? 62.757 27.531 -101.939 1.00 42.38 196 SER A N 1
ATOM 1595 C CA . SER A 1 196 ? 62.280 28.468 -102.967 1.00 42.38 196 SER A CA 1
ATOM 1596 C C . SER A 1 196 ? 60.773 28.373 -103.153 1.00 42.38 196 SER A C 1
ATOM 1598 O O . SER A 1 196 ? 60.317 27.474 -103.851 1.00 42.38 196 SER A O 1
ATOM 1600 N N . ILE A 1 197 ? 60.037 29.225 -102.437 1.00 38.34 197 ILE A N 1
ATOM 1601 C CA . ILE A 1 197 ? 58.794 29.894 -102.849 1.00 38.34 197 ILE A CA 1
ATOM 1602 C C . ILE A 1 197 ? 58.194 30.564 -101.598 1.00 38.34 197 ILE A C 1
ATOM 1604 O O . ILE A 1 197 ? 57.720 29.907 -100.671 1.00 38.34 197 ILE A O 1
ATOM 1608 N N . GLU A 1 198 ? 58.248 31.896 -101.581 1.00 42.91 198 GLU A N 1
ATOM 1609 C CA . GLU A 1 198 ? 57.370 32.747 -100.779 1.00 42.91 198 GLU A CA 1
ATOM 1610 C C . GLU A 1 198 ? 55.941 32.656 -101.321 1.00 42.91 198 GLU A C 1
ATOM 1612 O O . GLU A 1 198 ? 55.708 32.965 -102.482 1.00 42.91 198 GLU A O 1
ATOM 1617 N N . TYR A 1 199 ? 54.992 32.315 -100.454 1.00 38.03 199 TYR A N 1
ATOM 1618 C CA . TYR A 1 199 ? 53.606 32.795 -100.467 1.00 38.03 199 TYR A CA 1
ATOM 1619 C C . TYR A 1 199 ? 53.201 32.801 -98.982 1.00 38.03 199 TYR A C 1
ATOM 1621 O O . TYR A 1 199 ? 53.292 31.787 -98.302 1.00 38.03 199 TYR A O 1
ATOM 1629 N N . GLY A 1 200 ? 52.937 33.937 -98.337 1.00 35.47 200 GLY A N 1
ATOM 1630 C CA . GLY A 1 200 ? 51.833 34.819 -98.674 1.00 35.47 200 GLY A CA 1
ATOM 1631 C C . GLY A 1 200 ? 50.529 34.121 -98.295 1.00 35.47 200 GLY A C 1
ATOM 1632 O O . GLY A 1 200 ? 50.032 33.354 -99.108 1.00 35.47 200 GLY A O 1
ATOM 1633 N N . THR A 1 201 ? 50.014 34.337 -97.073 1.00 33.78 201 THR A N 1
ATOM 1634 C CA . THR A 1 201 ? 48.589 34.634 -96.783 1.00 33.78 201 THR A CA 1
ATOM 1635 C C . THR A 1 201 ? 48.191 34.487 -95.301 1.00 33.78 201 THR A C 1
ATOM 1637 O O . THR A 1 201 ? 48.428 33.482 -94.642 1.00 33.78 201 THR A O 1
ATOM 1640 N N . ASN A 1 202 ? 47.532 35.557 -94.841 1.00 36.81 202 ASN A N 1
ATOM 1641 C CA . ASN A 1 202 ? 46.353 35.656 -93.975 1.00 36.81 202 ASN A CA 1
ATOM 1642 C C . ASN A 1 202 ? 46.337 35.074 -92.554 1.00 36.81 202 ASN A C 1
ATOM 1644 O O . ASN A 1 202 ? 45.995 33.923 -92.304 1.00 36.81 202 ASN A O 1
ATOM 1648 N N . LYS A 1 203 ? 46.506 36.010 -91.609 1.00 42.00 203 LYS A N 1
ATOM 1649 C CA . LYS A 1 203 ? 45.897 35.997 -90.277 1.00 42.00 203 LYS A CA 1
ATOM 1650 C C . LYS A 1 203 ? 44.482 36.592 -90.339 1.00 42.00 203 LYS A C 1
ATOM 1652 O O . LYS A 1 203 ? 44.320 37.804 -90.319 1.00 42.00 203 LYS A O 1
ATOM 1657 N N . TYR A 1 204 ? 43.494 35.715 -90.369 1.00 40.81 204 TYR A N 1
ATOM 1658 C CA . TYR A 1 204 ? 42.128 35.856 -89.851 1.00 40.81 204 TYR A CA 1
ATOM 1659 C C . TYR A 1 204 ? 41.798 34.425 -89.411 1.00 40.81 204 TYR A C 1
ATOM 1661 O O . TYR A 1 204 ? 42.206 33.489 -90.089 1.00 40.81 204 TYR A O 1
ATOM 1669 N N . SER A 1 205 ? 41.173 34.089 -88.304 1.00 38.06 205 SER A N 1
ATOM 1670 C CA . SER A 1 205 ? 40.382 34.709 -87.246 1.00 38.06 205 SER A CA 1
ATOM 1671 C C . SER A 1 205 ? 40.544 33.702 -86.065 1.00 38.06 205 SER A C 1
ATOM 1673 O O . SER A 1 205 ? 41.276 32.724 -86.188 1.00 38.06 205 SER A O 1
ATOM 1675 N N . ASP A 1 206 ? 40.011 33.793 -84.860 1.00 34.69 206 ASP A N 1
ATOM 1676 C CA . ASP A 1 206 ? 38.710 34.252 -84.434 1.00 34.69 206 ASP A CA 1
ATOM 1677 C C . ASP A 1 206 ? 38.628 34.041 -82.913 1.00 34.69 206 ASP A C 1
ATOM 1679 O O . ASP A 1 206 ? 39.368 33.240 -82.337 1.00 34.69 206 ASP A O 1
ATOM 1683 N N . SER A 1 207 ? 37.626 34.667 -82.311 1.00 40.25 207 SER A N 1
ATOM 1684 C CA . SER A 1 207 ? 37.074 34.398 -80.981 1.00 40.25 207 SER A CA 1
ATOM 1685 C C . SER A 1 207 ? 37.895 34.841 -79.762 1.00 40.25 207 SER A C 1
ATOM 1687 O O . SER A 1 207 ? 38.679 34.124 -79.143 1.00 40.25 207 SER A O 1
ATOM 1689 N N . MET A 1 208 ? 37.577 36.074 -79.366 1.00 44.97 208 MET A N 1
ATOM 1690 C CA . MET A 1 208 ? 37.501 36.511 -77.978 1.00 44.97 208 MET A CA 1
ATOM 1691 C C . MET A 1 208 ? 36.847 35.433 -77.098 1.00 44.97 208 MET A C 1
ATOM 1693 O O . MET A 1 208 ? 35.686 35.082 -77.302 1.00 44.97 208 MET A O 1
ATOM 1697 N N . ILE A 1 209 ? 37.561 34.971 -76.072 1.00 40.06 209 ILE A N 1
ATOM 1698 C CA . ILE A 1 209 ? 36.951 34.345 -74.898 1.00 40.06 209 ILE A CA 1
ATOM 1699 C C . ILE A 1 209 ? 37.032 35.382 -73.784 1.00 40.06 209 ILE A C 1
ATOM 1701 O O . ILE A 1 209 ? 38.111 35.740 -73.314 1.00 40.06 209 ILE A O 1
ATOM 1705 N N . PHE A 1 210 ? 35.863 35.908 -73.428 1.00 42.84 210 PHE A N 1
ATOM 1706 C CA . PHE A 1 210 ? 35.669 36.799 -72.296 1.00 42.84 210 PHE A CA 1
ATOM 1707 C C . PHE A 1 210 ? 36.144 36.143 -70.993 1.00 42.84 210 PHE A C 1
ATOM 1709 O O . PHE A 1 210 ? 35.914 34.957 -70.754 1.00 42.84 210 PHE A O 1
ATOM 1716 N N . ASN A 1 211 ? 36.760 36.964 -70.141 1.00 42.62 211 ASN A N 1
ATOM 1717 C CA . ASN A 1 211 ? 36.998 36.709 -68.723 1.00 42.62 211 ASN A CA 1
ATOM 1718 C C . ASN A 1 211 ? 35.736 36.147 -68.048 1.00 42.62 211 ASN A C 1
ATOM 1720 O O . ASN A 1 211 ? 34.834 36.902 -67.695 1.00 42.62 211 ASN A O 1
ATOM 1724 N N . ASN A 1 212 ? 35.714 34.842 -67.794 1.00 39.69 212 ASN A N 1
ATOM 1725 C CA . ASN A 1 212 ? 34.928 34.271 -66.709 1.00 39.69 212 ASN A CA 1
ATOM 1726 C C . ASN A 1 212 ? 35.891 34.008 -65.555 1.00 39.69 212 ASN A C 1
ATOM 1728 O O . ASN A 1 212 ? 36.589 32.998 -65.528 1.00 39.69 212 ASN A O 1
ATOM 1732 N N . ILE A 1 213 ? 35.942 34.946 -64.612 1.00 50.19 213 ILE A N 1
ATOM 1733 C CA . ILE A 1 213 ? 36.434 34.677 -63.264 1.00 50.19 213 ILE A CA 1
ATOM 1734 C C . ILE A 1 213 ? 35.251 34.033 -62.532 1.00 50.19 213 ILE A C 1
ATOM 1736 O O . ILE A 1 213 ? 34.259 34.727 -62.303 1.00 50.19 213 ILE A O 1
ATOM 1740 N N . PRO A 1 214 ? 35.287 32.746 -62.151 1.00 46.91 214 PRO A N 1
ATOM 1741 C CA . PRO A 1 214 ? 34.306 32.238 -61.215 1.00 46.91 214 PRO A CA 1
ATOM 1742 C C . PRO A 1 214 ? 34.680 32.777 -59.834 1.00 46.91 214 PRO A C 1
ATOM 1744 O O . PRO A 1 214 ? 35.644 32.332 -59.211 1.00 46.91 214 PRO A O 1
ATOM 1747 N N . SER A 1 215 ? 33.933 33.767 -59.351 1.00 37.41 215 SER A N 1
ATOM 1748 C CA . SER A 1 215 ? 33.965 34.154 -57.946 1.00 37.41 215 SER A CA 1
ATOM 1749 C C . SER A 1 215 ? 33.313 33.043 -57.124 1.00 37.41 215 SER A C 1
ATOM 1751 O O . SER A 1 215 ? 32.091 32.893 -57.124 1.00 37.41 215 SER A O 1
ATOM 1753 N N . ILE A 1 216 ? 34.123 32.259 -56.418 1.00 42.25 216 ILE A N 1
ATOM 1754 C CA . ILE A 1 216 ? 33.643 31.390 -55.344 1.00 42.25 216 ILE A CA 1
ATOM 1755 C C . ILE A 1 216 ? 33.283 32.310 -54.173 1.00 42.25 216 ILE A C 1
ATOM 1757 O O . ILE A 1 216 ? 34.157 32.776 -53.444 1.00 42.25 216 ILE A O 1
ATOM 1761 N N . GLN A 1 217 ? 31.994 32.612 -54.009 1.00 38.94 217 GLN A N 1
ATOM 1762 C CA . GLN A 1 217 ? 31.488 33.161 -52.755 1.00 38.94 217 GLN A CA 1
ATOM 1763 C C . GLN A 1 217 ? 31.522 32.049 -51.710 1.00 38.94 217 GLN A C 1
ATOM 1765 O O . GLN A 1 217 ? 30.744 31.100 -51.752 1.00 38.94 217 GLN A O 1
ATOM 1770 N N . ASN A 1 218 ? 32.460 32.165 -50.778 1.00 41.56 218 ASN A N 1
ATOM 1771 C CA . ASN A 1 218 ? 32.553 31.303 -49.614 1.00 41.56 218 ASN A CA 1
ATOM 1772 C C . ASN A 1 218 ? 31.523 31.789 -48.580 1.00 41.56 218 ASN A C 1
ATOM 1774 O O . ASN A 1 218 ? 31.847 32.550 -47.670 1.00 41.56 218 ASN A O 1
ATOM 1778 N N . THR A 1 219 ? 30.253 31.424 -48.754 1.00 41.72 219 THR A N 1
ATOM 1779 C CA . THR A 1 219 ? 29.256 31.584 -47.693 1.00 41.72 219 THR A CA 1
ATOM 1780 C C . THR A 1 219 ? 29.518 30.511 -46.64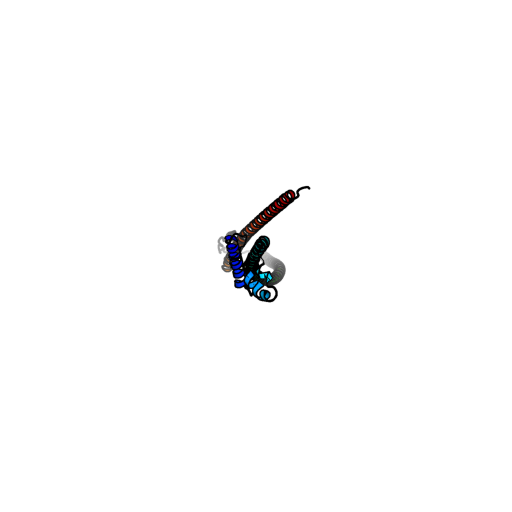6 1.00 41.72 219 THR A C 1
ATOM 1782 O O . THR A 1 219 ? 29.195 29.343 -46.847 1.00 41.72 219 THR A O 1
ATOM 1785 N N . THR A 1 220 ? 30.088 30.898 -45.508 1.00 50.28 220 THR A N 1
ATOM 1786 C CA . THR A 1 220 ? 30.184 30.086 -44.281 1.00 50.28 220 THR A CA 1
ATOM 1787 C C . THR A 1 220 ? 28.818 29.906 -43.608 1.00 50.28 220 THR A C 1
ATOM 1789 O O . THR A 1 220 ? 28.664 30.074 -42.404 1.00 50.28 220 THR A O 1
ATOM 1792 N N . GLY A 1 221 ? 27.808 29.572 -44.400 1.00 49.97 221 GLY A N 1
ATOM 1793 C CA . GLY A 1 221 ? 26.487 29.173 -43.960 1.00 49.97 221 GLY A CA 1
ATOM 1794 C C . GLY A 1 221 ? 26.049 28.064 -44.895 1.00 49.97 221 GLY A C 1
ATOM 1795 O O . GLY A 1 221 ? 25.959 28.276 -46.103 1.00 49.97 221 GLY A O 1
ATOM 1796 N N . ILE A 1 222 ? 25.838 26.869 -44.350 1.00 55.47 222 ILE A N 1
ATOM 1797 C CA . ILE A 1 222 ? 25.239 25.761 -45.087 1.00 55.47 222 ILE A CA 1
ATOM 1798 C C . ILE A 1 222 ? 23.820 26.214 -45.446 1.00 55.47 222 ILE A C 1
ATOM 1800 O O . ILE A 1 222 ? 22.899 26.082 -44.648 1.00 55.47 222 ILE A O 1
ATOM 1804 N N . VAL A 1 223 ? 23.633 26.789 -46.633 1.00 55.34 223 VAL A N 1
ATOM 1805 C CA . VAL A 1 223 ? 22.296 26.977 -47.191 1.00 55.34 223 VAL A CA 1
ATOM 1806 C C . VAL A 1 223 ? 21.869 25.609 -47.694 1.00 55.34 223 VAL A C 1
ATOM 1808 O O . VAL A 1 223 ? 22.226 25.175 -48.791 1.00 55.34 223 VAL A O 1
ATOM 1811 N N . ILE A 1 224 ? 21.156 24.886 -46.834 1.00 54.91 224 ILE A N 1
ATOM 1812 C CA . ILE A 1 224 ? 20.527 23.614 -47.163 1.00 54.91 224 ILE A CA 1
ATOM 1813 C C . ILE A 1 224 ? 19.419 23.909 -48.180 1.00 54.91 224 ILE A C 1
ATOM 1815 O O . ILE A 1 224 ? 18.268 24.143 -47.830 1.00 54.91 224 ILE A O 1
ATOM 1819 N N . ASN A 1 225 ? 19.757 23.885 -49.468 1.00 51.56 225 ASN A N 1
ATOM 1820 C CA . ASN A 1 225 ? 18.811 24.089 -50.570 1.00 51.56 225 ASN A CA 1
ATOM 1821 C C . ASN A 1 225 ? 17.966 22.826 -50.849 1.00 51.56 225 ASN A C 1
ATOM 1823 O O . ASN A 1 225 ? 17.633 22.506 -51.989 1.00 51.56 225 ASN A O 1
ATOM 1827 N N . ASN A 1 226 ? 17.677 22.055 -49.799 1.00 60.16 226 ASN A N 1
ATOM 1828 C CA . ASN A 1 226 ? 16.905 20.827 -49.865 1.00 60.16 226 ASN A CA 1
ATOM 1829 C C . ASN A 1 226 ? 15.760 20.919 -48.841 1.00 60.16 226 ASN A C 1
ATOM 1831 O O . ASN A 1 226 ? 16.013 20.808 -47.637 1.00 60.16 226 ASN A O 1
ATOM 1835 N N . PRO A 1 227 ? 14.507 21.119 -49.287 1.00 64.62 227 PRO A N 1
ATOM 1836 C CA . PRO A 1 227 ? 13.370 21.357 -48.395 1.00 64.62 227 PRO A CA 1
ATOM 1837 C C . PRO A 1 227 ? 13.121 20.198 -47.418 1.00 64.62 227 PRO A C 1
ATOM 1839 O O . PRO A 1 227 ? 12.569 20.408 -46.341 1.00 64.62 227 PRO A O 1
ATOM 1842 N N . ASN A 1 228 ? 13.579 18.985 -47.743 1.00 64.62 228 ASN A N 1
ATOM 1843 C CA . ASN A 1 228 ? 13.471 17.831 -46.852 1.00 64.62 228 ASN A CA 1
ATOM 1844 C C . ASN A 1 228 ? 14.464 17.886 -45.683 1.00 64.62 228 ASN A C 1
ATOM 1846 O O . ASN A 1 228 ? 14.110 17.512 -44.572 1.00 64.62 228 ASN A O 1
ATOM 1850 N N . LEU A 1 229 ? 15.684 18.384 -45.903 1.00 61.97 229 LEU A N 1
ATOM 1851 C CA . LEU A 1 229 ? 16.690 18.519 -44.843 1.00 61.97 229 LEU A CA 1
ATOM 1852 C C . LEU A 1 229 ? 16.368 19.689 -43.902 1.00 61.97 229 LEU A C 1
ATOM 1854 O O . LEU A 1 229 ? 16.593 19.583 -42.702 1.00 61.97 229 LEU A O 1
ATOM 1858 N N . MET A 1 230 ? 15.768 20.761 -44.426 1.00 65.50 230 MET A N 1
ATOM 1859 C CA . MET A 1 230 ? 15.305 21.888 -43.613 1.00 65.50 230 MET A CA 1
ATOM 1860 C C . MET A 1 230 ? 14.155 21.479 -42.675 1.00 65.50 230 MET A C 1
ATOM 1862 O O . MET A 1 230 ? 14.158 21.859 -41.511 1.00 65.50 230 MET A O 1
ATOM 1866 N N . ARG A 1 231 ? 13.227 20.624 -43.141 1.00 66.19 231 ARG A N 1
ATOM 1867 C CA . ARG A 1 231 ? 12.167 20.035 -42.297 1.00 66.19 231 ARG A CA 1
ATOM 1868 C C . ARG A 1 231 ? 12.708 19.108 -41.209 1.00 66.19 231 ARG A C 1
ATOM 1870 O O . ARG A 1 231 ? 12.160 19.080 -40.114 1.00 66.19 231 ARG A O 1
ATOM 1877 N N . ILE A 1 232 ? 13.758 18.343 -41.509 1.00 69.56 232 ILE A N 1
ATOM 1878 C CA . ILE A 1 232 ? 14.411 17.472 -40.520 1.00 69.56 232 ILE A CA 1
ATOM 1879 C C . ILE A 1 232 ? 15.093 18.321 -39.443 1.00 69.56 232 ILE A C 1
ATOM 1881 O O . ILE A 1 232 ? 14.972 18.006 -38.266 1.00 69.56 232 ILE A O 1
ATOM 1885 N N . GLN A 1 233 ? 15.756 19.415 -39.825 1.00 72.75 233 GLN A N 1
ATOM 1886 C CA . GLN A 1 233 ? 16.406 20.302 -38.864 1.00 72.75 233 GLN A CA 1
ATOM 1887 C C . GLN A 1 233 ? 15.400 21.009 -37.946 1.00 72.75 233 GLN A C 1
ATOM 1889 O O . GLN A 1 233 ? 15.596 20.997 -36.737 1.00 72.75 233 GLN A O 1
ATOM 1894 N N . THR A 1 234 ? 14.294 21.533 -38.484 1.00 74.25 234 THR A N 1
ATOM 1895 C CA . THR A 1 234 ? 13.237 22.126 -37.647 1.00 74.25 234 THR A CA 1
ATOM 1896 C C . THR A 1 234 ? 12.588 21.089 -36.730 1.00 74.25 234 THR A C 1
ATOM 1898 O O . THR A 1 234 ? 12.362 21.372 -35.564 1.00 74.25 234 THR A O 1
ATOM 1901 N N . SER A 1 235 ? 12.361 19.860 -37.213 1.00 75.62 235 SER A N 1
ATOM 1902 C CA . SER A 1 235 ? 11.804 18.773 -36.390 1.00 75.62 235 SER A CA 1
ATOM 1903 C C . SER A 1 235 ? 12.739 18.369 -35.247 1.00 75.62 235 SER A C 1
ATOM 1905 O O . SER A 1 235 ? 12.274 18.101 -34.147 1.00 75.62 235 SER A O 1
ATOM 1907 N N . LEU A 1 236 ? 14.053 18.340 -35.491 1.00 75.38 236 LEU A N 1
ATOM 1908 C CA . LEU A 1 236 ? 15.056 18.049 -34.463 1.00 75.38 236 LEU A CA 1
ATOM 1909 C C . LEU A 1 236 ? 15.166 19.177 -33.431 1.00 75.38 236 LEU A C 1
ATOM 1911 O O . LEU A 1 236 ? 15.353 18.902 -32.248 1.00 75.38 236 LEU A O 1
ATOM 1915 N N . GLU A 1 237 ? 15.062 20.435 -33.862 1.00 81.31 237 GLU A N 1
ATOM 1916 C CA . GLU A 1 237 ? 15.040 21.590 -32.958 1.00 81.31 237 GLU A CA 1
ATOM 1917 C C . GLU A 1 237 ? 13.766 21.600 -32.097 1.00 81.31 237 GLU A C 1
ATOM 1919 O O . GLU A 1 237 ? 13.850 21.836 -30.892 1.00 81.31 237 GLU A O 1
ATOM 1924 N N . ASP A 1 238 ? 12.611 21.260 -32.673 1.00 85.38 238 ASP A N 1
ATOM 1925 C CA . ASP A 1 238 ? 11.344 21.139 -31.944 1.00 85.38 238 ASP A CA 1
ATOM 1926 C C . ASP A 1 238 ? 11.377 19.985 -30.925 1.00 85.38 238 ASP A C 1
ATOM 1928 O O . ASP A 1 238 ? 11.036 20.194 -29.760 1.00 85.38 238 ASP A O 1
ATOM 1932 N N . GLU A 1 239 ? 11.874 18.802 -31.306 1.00 84.62 239 GLU A N 1
ATOM 1933 C CA . GLU A 1 239 ? 12.046 17.658 -30.393 1.00 84.62 239 GLU A CA 1
ATOM 1934 C C . GLU A 1 239 ? 13.046 17.958 -29.265 1.00 84.62 239 GLU A C 1
ATOM 1936 O O . GLU A 1 239 ? 12.817 17.598 -28.108 1.00 84.62 239 GLU A O 1
ATOM 1941 N N . ALA A 1 240 ? 14.149 18.653 -29.568 1.00 83.12 240 ALA A N 1
ATOM 1942 C CA . ALA A 1 240 ? 15.126 19.061 -28.561 1.00 83.12 240 ALA A CA 1
ATOM 1943 C C . ALA A 1 240 ? 14.533 20.072 -27.564 1.00 83.12 240 ALA A C 1
ATOM 1945 O O . ALA A 1 240 ? 14.782 19.978 -26.357 1.00 83.12 240 ALA A O 1
ATOM 1946 N N . ASN A 1 241 ? 13.716 21.012 -28.047 1.00 86.88 241 ASN A N 1
ATOM 1947 C CA . ASN A 1 241 ? 13.017 21.980 -27.205 1.00 86.88 241 ASN A CA 1
ATOM 1948 C C . ASN A 1 241 ? 11.929 21.312 -26.349 1.00 86.88 241 ASN A C 1
ATOM 1950 O O . ASN A 1 241 ? 11.803 21.625 -25.163 1.00 86.88 241 ASN A O 1
ATOM 1954 N N . GLU A 1 242 ? 11.180 20.359 -26.904 1.00 91.25 242 GLU A N 1
ATOM 1955 C CA . GLU A 1 242 ? 10.181 19.580 -26.167 1.00 91.25 242 GLU A CA 1
ATOM 1956 C C . GLU A 1 242 ? 10.831 18.725 -25.069 1.00 91.25 242 GLU A C 1
ATOM 1958 O O . GLU A 1 242 ? 10.378 18.730 -23.921 1.00 91.25 242 GLU A O 1
ATOM 1963 N N . LEU A 1 243 ? 11.953 18.067 -25.374 1.00 90.56 243 LEU A N 1
ATOM 1964 C CA . LEU A 1 243 ? 12.731 17.310 -24.396 1.00 90.56 243 LEU A CA 1
ATOM 1965 C C . LEU A 1 243 ? 13.255 18.205 -23.264 1.00 90.56 243 LEU A C 1
ATOM 1967 O O . LEU A 1 243 ? 13.168 17.830 -22.093 1.00 90.56 243 LEU A O 1
ATOM 1971 N N . SER A 1 244 ? 13.765 19.393 -23.597 1.00 88.94 244 SER A N 1
ATOM 1972 C CA . SER A 1 244 ? 14.247 20.377 -22.620 1.00 88.94 244 SER A CA 1
ATOM 1973 C C . SER A 1 244 ? 13.128 20.860 -21.686 1.00 88.94 244 SER A C 1
ATOM 1975 O O . SER A 1 244 ? 13.300 20.922 -20.463 1.00 88.94 244 SER A O 1
ATOM 1977 N N . ASN A 1 245 ? 11.939 21.119 -22.236 1.00 91.44 245 ASN A N 1
ATOM 1978 C CA . ASN A 1 245 ? 10.763 21.489 -21.451 1.00 91.44 245 ASN A CA 1
ATOM 1979 C C . ASN A 1 245 ? 10.320 20.348 -20.524 1.00 91.44 245 ASN A C 1
ATOM 1981 O O . ASN A 1 245 ? 10.089 20.574 -19.335 1.00 91.44 245 ASN A O 1
ATOM 1985 N N . ASN A 1 246 ? 10.276 19.112 -21.027 1.00 92.31 246 ASN A N 1
ATOM 1986 C CA . ASN A 1 246 ? 9.922 17.938 -20.228 1.00 92.31 246 ASN A CA 1
ATOM 1987 C C . ASN A 1 246 ? 10.924 17.693 -19.086 1.00 92.31 246 ASN A C 1
ATOM 1989 O O . ASN A 1 246 ? 10.519 17.441 -17.951 1.00 92.31 246 ASN A O 1
ATOM 1993 N N . LEU A 1 247 ? 12.227 17.841 -19.346 1.00 90.69 247 LEU A N 1
ATOM 1994 C CA . LEU A 1 247 ? 13.274 17.765 -18.320 1.00 90.69 247 LEU A CA 1
ATOM 1995 C C . LEU A 1 247 ? 13.115 18.844 -17.247 1.00 90.69 247 LEU A C 1
ATOM 1997 O O . LEU A 1 247 ? 13.283 18.557 -16.063 1.00 90.69 247 LEU A O 1
ATOM 2001 N N . THR A 1 248 ? 12.748 20.062 -17.643 1.00 93.06 248 THR A N 1
ATOM 2002 C CA . THR A 1 248 ? 12.503 21.168 -16.708 1.00 93.06 248 THR A CA 1
ATOM 2003 C C . THR A 1 248 ? 11.319 20.859 -15.787 1.00 93.06 248 THR A C 1
ATOM 2005 O O . THR A 1 248 ? 11.422 21.032 -14.574 1.00 93.06 248 THR A O 1
ATOM 2008 N N . VAL A 1 249 ? 10.227 20.305 -16.324 1.00 93.69 249 VAL A N 1
ATOM 2009 C CA . VAL A 1 249 ? 9.064 19.876 -15.525 1.00 93.69 249 VAL A CA 1
ATOM 2010 C C . VAL A 1 249 ? 9.435 18.762 -14.540 1.00 93.69 249 VAL A C 1
ATOM 2012 O O . VAL A 1 249 ? 9.004 18.784 -13.385 1.00 93.69 249 VAL A O 1
ATOM 2015 N N . VAL A 1 250 ? 10.258 17.798 -14.964 1.00 91.88 250 VAL A N 1
ATOM 2016 C CA . VAL A 1 250 ? 10.747 16.723 -14.086 1.00 91.88 250 VAL A CA 1
ATOM 2017 C C . VAL A 1 250 ? 11.645 17.278 -12.979 1.00 91.88 250 VAL A C 1
ATOM 2019 O O . VAL A 1 250 ? 11.476 16.897 -11.821 1.00 91.88 250 VAL A O 1
ATOM 2022 N N . LEU A 1 251 ? 12.553 18.204 -13.301 1.00 91.31 251 LEU A N 1
ATOM 2023 C CA . LEU A 1 251 ? 13.408 18.874 -12.317 1.00 91.31 251 LEU A CA 1
ATOM 2024 C C . LEU A 1 251 ? 12.585 19.643 -11.278 1.00 91.31 251 LEU A C 1
ATOM 2026 O O . LEU A 1 251 ? 12.835 19.503 -10.081 1.00 91.31 251 LEU A O 1
ATOM 2030 N N . ASP A 1 252 ? 11.561 20.380 -11.709 1.00 91.06 252 ASP A N 1
ATOM 2031 C CA . ASP A 1 252 ? 10.650 21.087 -10.806 1.00 91.06 252 ASP A CA 1
ATOM 2032 C C . ASP A 1 252 ? 9.850 20.121 -9.921 1.00 91.06 252 ASP A C 1
ATOM 2034 O O . ASP A 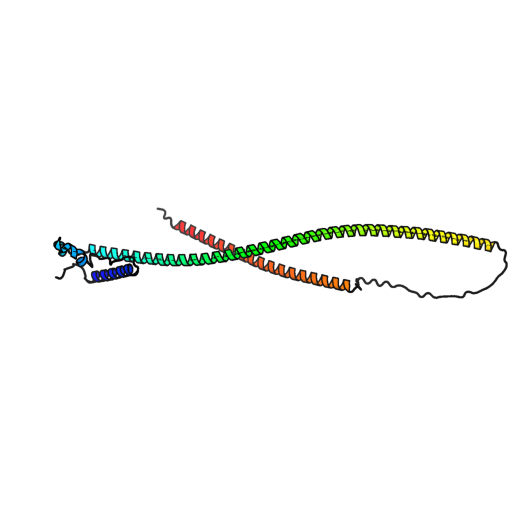1 252 ? 9.654 20.371 -8.726 1.00 91.06 252 ASP A O 1
ATOM 2038 N N . SER A 1 253 ? 9.403 18.992 -10.479 1.00 94.31 253 SER A N 1
ATOM 2039 C CA . SER A 1 253 ? 8.707 17.948 -9.723 1.00 94.31 253 SER A CA 1
ATOM 2040 C C . SER A 1 253 ? 9.613 17.328 -8.656 1.00 94.31 253 SER A C 1
ATOM 2042 O O . SER A 1 253 ? 9.220 17.254 -7.489 1.00 94.31 253 SER A O 1
ATOM 2044 N N . LEU A 1 254 ? 10.842 16.953 -9.025 1.00 90.06 254 LEU A N 1
ATOM 2045 C CA . LEU A 1 254 ? 11.847 16.420 -8.101 1.00 90.06 254 LEU A CA 1
ATOM 2046 C C . LEU A 1 254 ? 12.213 17.440 -7.019 1.00 90.06 254 LEU A C 1
ATOM 2048 O O . LEU A 1 254 ? 12.328 17.081 -5.849 1.00 90.06 254 LEU A O 1
ATOM 2052 N N . GLY A 1 255 ? 12.337 18.722 -7.373 1.00 90.19 255 GLY A N 1
ATOM 2053 C CA . GLY A 1 255 ? 12.566 19.802 -6.415 1.00 90.19 255 GLY A CA 1
ATOM 2054 C C . GLY A 1 255 ? 11.445 19.906 -5.376 1.00 90.19 255 GLY A C 1
ATOM 2055 O O . GLY A 1 255 ? 11.708 19.977 -4.172 1.00 90.19 255 GLY A O 1
ATOM 2056 N N . ARG A 1 256 ? 10.181 19.839 -5.814 1.00 93.94 256 ARG A N 1
ATOM 2057 C CA . ARG A 1 256 ? 9.014 19.847 -4.911 1.00 93.94 256 ARG A CA 1
ATOM 2058 C C . ARG A 1 256 ? 8.946 18.602 -4.033 1.00 93.94 256 ARG A C 1
ATOM 2060 O O . ARG A 1 256 ? 8.563 18.701 -2.868 1.00 93.94 256 ARG A O 1
ATOM 2067 N N . GLU A 1 257 ? 9.283 17.437 -4.569 1.00 92.38 257 GLU A N 1
ATOM 2068 C CA . GLU A 1 257 ? 9.277 16.180 -3.821 1.00 92.38 257 GLU A CA 1
ATOM 2069 C C . GLU A 1 257 ? 10.401 16.132 -2.781 1.00 92.38 257 GLU A C 1
ATOM 2071 O O . GLU A 1 257 ? 10.139 15.833 -1.616 1.00 92.38 257 GLU A O 1
ATOM 2076 N N . ASN A 1 258 ? 11.608 16.573 -3.137 1.00 92.88 258 ASN A N 1
ATOM 2077 C CA . ASN A 1 258 ? 12.715 16.737 -2.194 1.00 92.88 258 ASN A CA 1
ATOM 2078 C C . ASN A 1 258 ? 12.371 17.716 -1.064 1.00 92.88 258 ASN A C 1
ATOM 2080 O O . ASN A 1 258 ? 12.690 17.459 0.100 1.00 92.88 258 ASN A O 1
ATOM 2084 N N . TYR A 1 259 ? 11.661 18.806 -1.367 1.00 93.69 259 TYR A N 1
ATOM 2085 C CA . TYR A 1 259 ? 11.167 19.722 -0.339 1.00 93.69 259 TYR A CA 1
ATOM 2086 C C . TYR A 1 259 ? 10.175 19.037 0.618 1.00 93.69 259 TYR A C 1
ATOM 2088 O O . TYR A 1 259 ? 10.284 19.186 1.838 1.00 93.69 259 TYR A O 1
ATOM 2096 N N . LYS A 1 260 ? 9.239 18.231 0.095 1.00 95.06 260 LYS A N 1
ATOM 2097 C CA . LYS A 1 260 ? 8.315 17.435 0.925 1.00 95.06 260 LYS A CA 1
ATOM 2098 C C . LYS A 1 260 ? 9.061 16.427 1.801 1.00 95.06 260 LYS A C 1
ATOM 2100 O O . LYS A 1 260 ? 8.743 16.324 2.983 1.00 95.06 260 LYS A O 1
ATOM 2105 N N . LEU A 1 261 ? 10.058 15.729 1.254 1.00 93.56 261 LEU A N 1
ATOM 2106 C CA . LEU A 1 261 ? 10.899 14.788 2.001 1.00 93.56 261 LEU A CA 1
ATOM 2107 C C . LEU A 1 261 ? 11.675 15.492 3.115 1.00 93.56 261 LEU A C 1
ATOM 2109 O O . LEU A 1 261 ? 11.701 15.016 4.245 1.00 93.56 261 LEU A O 1
ATOM 2113 N N . THR A 1 262 ? 12.225 16.672 2.834 1.00 95.69 262 THR A N 1
ATOM 2114 C CA . THR A 1 262 ? 12.914 17.492 3.841 1.00 95.69 262 THR A CA 1
ATOM 2115 C C . THR A 1 262 ? 11.969 17.873 4.978 1.00 95.69 262 THR A C 1
ATOM 2117 O O . THR A 1 262 ? 12.309 17.727 6.151 1.00 95.69 262 THR A O 1
ATOM 2120 N N . LYS A 1 263 ? 10.744 18.296 4.647 1.00 94.75 263 LYS A N 1
ATOM 2121 C CA . LYS A 1 263 ? 9.720 18.627 5.644 1.00 94.75 263 LYS A CA 1
ATOM 2122 C C . LYS A 1 263 ? 9.290 17.406 6.466 1.00 94.75 263 LYS A C 1
ATOM 2124 O O . LYS A 1 263 ? 9.062 17.532 7.666 1.00 94.75 263 LYS A O 1
ATOM 2129 N N . LEU A 1 264 ? 9.204 16.232 5.842 1.00 95.38 264 LEU A N 1
ATOM 2130 C CA . LEU A 1 264 ? 8.910 14.976 6.532 1.00 95.38 264 LEU A CA 1
ATOM 2131 C C . LEU A 1 264 ? 10.022 14.607 7.520 1.00 95.38 264 LEU A C 1
ATOM 2133 O O . LEU A 1 264 ? 9.727 14.268 8.664 1.00 95.38 264 LEU A O 1
ATOM 2137 N N . ILE A 1 265 ? 11.288 14.712 7.104 1.00 93.88 265 ILE A N 1
ATOM 2138 C CA . ILE A 1 265 ? 12.449 14.474 7.973 1.00 93.88 265 ILE A CA 1
ATOM 2139 C C . ILE A 1 265 ? 12.414 15.430 9.167 1.00 93.88 265 ILE A C 1
ATOM 2141 O O . ILE A 1 265 ? 12.576 14.989 10.303 1.00 93.88 265 ILE A O 1
ATOM 2145 N N . GLN A 1 266 ? 12.136 16.713 8.926 1.00 94.06 266 GLN A N 1
ATOM 2146 C CA . GLN A 1 266 ? 12.031 17.715 9.983 1.00 94.06 266 GLN A CA 1
ATOM 2147 C C . GLN A 1 266 ? 10.914 17.380 10.983 1.00 94.06 266 GLN A C 1
ATOM 2149 O O . GLN A 1 266 ? 11.167 17.323 12.181 1.00 94.06 266 GLN A O 1
ATOM 2154 N N . SER A 1 267 ? 9.709 17.060 10.504 1.00 94.06 267 SER A N 1
ATOM 2155 C CA . SER A 1 267 ? 8.590 16.666 11.373 1.00 94.06 267 SER A CA 1
ATOM 2156 C C . SER A 1 267 ? 8.876 15.379 12.155 1.00 94.06 267 SER A C 1
ATOM 2158 O O . SER A 1 267 ? 8.467 15.250 13.306 1.00 94.06 267 SER A O 1
ATOM 2160 N N . THR A 1 268 ? 9.599 14.435 11.550 1.00 93.56 268 THR A N 1
ATOM 2161 C CA . THR A 1 268 ? 10.008 13.189 12.212 1.00 93.56 268 THR A CA 1
ATOM 2162 C C . THR A 1 268 ? 11.013 13.474 13.324 1.00 93.56 268 THR A C 1
ATOM 2164 O O . THR A 1 268 ? 10.903 12.919 14.414 1.00 93.56 268 THR A O 1
ATOM 2167 N N . ARG A 1 269 ? 11.971 14.370 13.072 1.00 94.62 269 ARG A N 1
ATOM 2168 C CA . ARG A 1 269 ? 12.939 14.813 14.074 1.00 94.62 269 ARG A CA 1
ATOM 2169 C C . ARG A 1 269 ? 12.252 15.511 15.246 1.00 94.62 269 ARG A C 1
ATOM 2171 O O . ARG A 1 269 ? 12.511 15.137 16.381 1.00 94.62 269 ARG A O 1
ATOM 2178 N N . GLU A 1 270 ? 11.346 16.446 14.970 1.00 95.44 270 GLU A N 1
ATOM 2179 C CA . GLU A 1 270 ? 10.556 17.146 15.994 1.00 95.44 270 GLU A CA 1
ATOM 2180 C C . GLU A 1 270 ? 9.725 16.172 16.837 1.00 95.44 270 GLU A C 1
ATOM 2182 O O . GLU A 1 270 ? 9.665 16.297 18.058 1.00 95.44 270 GLU A O 1
ATOM 2187 N N . TYR A 1 271 ? 9.126 15.159 16.205 1.00 96.56 271 TYR A N 1
ATOM 2188 C CA . TYR A 1 271 ? 8.412 14.103 16.917 1.00 96.56 271 TYR A CA 1
ATOM 2189 C C . TYR A 1 271 ? 9.336 13.314 17.854 1.00 96.56 271 TYR A C 1
ATOM 2191 O O . TYR A 1 271 ? 8.992 13.095 19.014 1.00 96.56 271 TYR A O 1
ATOM 2199 N N . PHE A 1 272 ? 10.515 12.900 17.380 1.00 94.75 272 PHE A N 1
ATOM 2200 C CA . PHE A 1 272 ? 11.469 12.177 18.221 1.00 94.75 272 PHE A CA 1
ATOM 2201 C C . PHE A 1 272 ? 12.025 13.038 19.355 1.00 94.75 272 PHE A C 1
ATOM 2203 O O . PHE A 1 272 ? 12.190 12.519 20.455 1.00 94.75 272 PHE A O 1
ATOM 2210 N N . GLU A 1 273 ? 12.266 14.329 19.123 1.00 94.81 273 GLU A N 1
ATOM 2211 C CA . GLU A 1 273 ? 12.651 15.276 20.175 1.00 94.81 273 GLU A CA 1
ATOM 2212 C C . GLU A 1 273 ? 11.548 15.372 21.245 1.00 94.81 273 GLU A C 1
ATOM 2214 O O . GLU A 1 273 ? 11.828 15.131 22.416 1.00 94.81 273 GLU A O 1
ATOM 2219 N N . GLN A 1 274 ? 10.277 15.549 20.858 1.00 94.62 274 GLN A N 1
ATOM 2220 C CA . GLN A 1 274 ? 9.148 15.579 21.805 1.00 94.62 274 GLN A CA 1
ATOM 2221 C C . GLN A 1 274 ? 8.980 14.280 22.602 1.00 94.62 274 GLN A C 1
ATOM 2223 O O . GLN A 1 274 ? 8.686 14.305 23.800 1.00 94.62 274 GLN A O 1
ATOM 2228 N N . VAL A 1 275 ? 9.143 13.127 21.948 1.00 93.44 275 VAL A N 1
ATOM 2229 C CA . VAL A 1 275 ? 9.084 11.823 22.621 1.00 93.44 275 VAL A CA 1
ATOM 2230 C C . VAL A 1 275 ? 10.233 11.687 23.615 1.00 93.44 275 VAL A C 1
ATOM 2232 O O . VAL A 1 275 ? 10.017 11.229 24.735 1.00 93.44 275 VAL A O 1
ATOM 2235 N N . ASN A 1 276 ? 11.440 12.098 23.230 1.00 91.06 276 ASN A N 1
ATOM 2236 C CA . ASN A 1 276 ? 12.612 12.015 24.089 1.00 91.06 276 ASN A CA 1
ATOM 2237 C C . ASN A 1 276 ? 12.480 12.938 25.312 1.00 91.06 276 ASN A C 1
ATOM 2239 O O . ASN A 1 276 ? 12.765 12.507 26.429 1.00 91.06 276 ASN A O 1
ATOM 2243 N N . ASP A 1 277 ? 11.956 14.150 25.121 1.00 91.88 277 ASP A N 1
ATOM 2244 C CA . ASP A 1 277 ? 11.649 15.090 26.203 1.00 91.88 277 ASP A CA 1
ATOM 2245 C C . ASP A 1 277 ? 10.589 14.520 27.160 1.00 91.88 277 ASP A C 1
ATOM 2247 O O . ASP A 1 277 ? 10.767 14.543 28.378 1.00 91.88 277 ASP A O 1
ATOM 2251 N N . SER A 1 278 ? 9.532 13.904 26.619 1.00 90.44 278 SER A N 1
ATOM 2252 C CA . SER A 1 278 ? 8.485 13.249 27.420 1.00 90.44 278 SER A CA 1
ATOM 2253 C C . SER A 1 278 ? 9.030 12.068 28.237 1.00 90.44 278 SER A C 1
ATOM 2255 O O . SER A 1 278 ? 8.638 11.857 29.385 1.00 90.44 278 SER A O 1
ATOM 2257 N N . ILE A 1 279 ? 9.950 11.280 27.668 1.00 87.19 279 ILE A N 1
ATOM 2258 C CA . ILE A 1 279 ? 10.615 10.175 28.376 1.00 87.19 279 ILE A CA 1
ATOM 2259 C C . ILE A 1 279 ? 11.507 10.716 29.500 1.00 87.19 279 ILE A C 1
ATOM 2261 O O . ILE A 1 279 ? 11.495 10.167 30.603 1.00 87.19 279 ILE A O 1
ATOM 2265 N N . LEU A 1 280 ? 12.246 11.798 29.247 1.00 87.50 280 LEU A N 1
ATOM 2266 C CA . LEU A 1 280 ? 13.065 12.482 30.249 1.00 87.50 280 LEU A CA 1
ATOM 2267 C C . LEU A 1 280 ? 12.217 13.011 31.415 1.00 87.50 280 LEU A C 1
ATOM 2269 O O . LEU A 1 280 ? 12.575 12.788 32.574 1.00 87.50 280 LEU A O 1
ATOM 2273 N N . GLU A 1 281 ? 11.066 13.632 31.143 1.00 86.75 281 GLU A N 1
ATOM 2274 C CA . GLU A 1 281 ? 10.117 14.056 32.183 1.00 86.75 281 GLU A CA 1
ATOM 2275 C C . GLU A 1 281 ? 9.567 12.871 32.994 1.00 86.75 281 GLU A C 1
ATOM 2277 O O . GLU A 1 281 ? 9.492 12.930 34.228 1.00 86.75 281 GLU A O 1
ATOM 2282 N N . LEU A 1 282 ? 9.222 11.760 32.336 1.00 81.88 282 LEU A N 1
ATOM 2283 C CA . LEU A 1 282 ? 8.758 10.541 33.009 1.00 81.88 282 LEU A CA 1
ATOM 2284 C C . LEU A 1 282 ? 9.846 9.903 33.889 1.00 81.88 282 LEU A C 1
ATOM 2286 O O . LEU A 1 282 ? 9.554 9.379 34.964 1.00 81.88 282 LEU A O 1
ATOM 2290 N N . GLN A 1 283 ? 11.112 9.969 33.478 1.00 79.00 283 GLN A N 1
ATOM 2291 C CA . GLN A 1 283 ? 12.233 9.496 34.292 1.00 79.00 283 GLN A CA 1
ATOM 2292 C C . GLN A 1 283 ? 12.478 10.399 35.506 1.00 79.00 283 GLN A C 1
ATOM 2294 O O . GLN A 1 283 ? 12.643 9.900 36.619 1.00 79.00 283 GLN A O 1
ATOM 2299 N N . GLN A 1 284 ? 12.445 11.722 35.332 1.00 75.69 284 GLN A N 1
ATOM 2300 C CA . GLN A 1 284 ? 12.638 12.672 36.433 1.00 75.69 284 GLN A CA 1
ATOM 2301 C C . GLN A 1 284 ? 11.491 12.639 37.455 1.00 75.69 284 GLN A C 1
ATOM 2303 O O . GLN A 1 284 ? 11.728 12.789 38.656 1.00 75.69 284 GLN A O 1
ATOM 2308 N N . SER A 1 285 ? 10.256 12.403 37.005 1.00 69.12 285 SER A N 1
ATOM 2309 C CA . SER A 1 285 ? 9.094 12.232 37.886 1.00 69.12 285 SER A CA 1
ATOM 2310 C C . SER A 1 285 ? 9.115 10.901 38.648 1.00 69.12 285 SER A C 1
ATOM 2312 O O . SER A 1 285 ? 8.796 10.891 39.837 1.00 69.12 285 SER A O 1
ATOM 2314 N N . ASN A 1 286 ? 9.588 9.807 38.038 1.00 58.56 286 ASN A N 1
ATOM 2315 C CA . ASN A 1 286 ? 9.772 8.526 38.736 1.00 58.56 286 ASN A CA 1
ATOM 2316 C C . ASN A 1 286 ? 10.879 8.564 39.803 1.00 58.56 286 ASN A C 1
ATOM 2318 O O . ASN A 1 286 ? 10.739 7.937 40.851 1.00 58.56 286 ASN A O 1
ATOM 2322 N N . VAL A 1 287 ? 11.954 9.333 39.597 1.00 57.78 287 VAL A N 1
ATOM 2323 C CA . VAL A 1 287 ? 13.028 9.484 40.602 1.00 57.78 287 VAL A CA 1
ATOM 2324 C C . VAL A 1 287 ? 12.554 10.267 41.839 1.00 57.78 287 VAL A C 1
ATOM 2326 O O . VAL A 1 287 ? 13.068 10.053 42.933 1.00 57.78 287 VAL A O 1
ATOM 2329 N N . ARG A 1 288 ? 11.532 11.127 41.717 1.00 52.22 288 ARG A N 1
ATOM 2330 C CA . ARG A 1 288 ? 10.947 11.870 42.854 1.00 52.22 288 ARG A CA 1
ATOM 2331 C C . ARG A 1 288 ? 9.930 11.072 43.683 1.00 52.22 288 ARG A C 1
ATOM 2333 O O . ARG A 1 288 ? 9.530 11.551 44.740 1.00 52.22 288 ARG A O 1
ATOM 2340 N N . LEU A 1 289 ? 9.517 9.885 43.233 1.00 48.47 289 LEU A N 1
ATOM 2341 C CA . LEU A 1 289 ? 8.494 9.051 43.886 1.00 48.47 289 LEU A CA 1
ATOM 2342 C C . LEU A 1 289 ? 9.058 7.871 44.691 1.00 48.47 289 LEU A C 1
ATOM 2344 O O . LEU A 1 289 ? 8.278 7.069 45.200 1.00 48.47 289 LEU A O 1
ATOM 2348 N N . ILE A 1 290 ? 10.379 7.770 44.858 1.00 46.50 290 ILE A N 1
ATOM 2349 C CA . ILE A 1 290 ? 10.986 6.843 45.821 1.00 46.50 290 ILE A CA 1
ATOM 2350 C C . ILE A 1 290 ? 11.249 7.628 47.116 1.00 46.50 290 ILE A C 1
ATOM 2352 O O . ILE A 1 290 ? 12.293 8.276 47.224 1.00 46.50 290 ILE A O 1
ATOM 2356 N N . PRO A 1 291 ? 10.335 7.626 48.109 1.00 44.84 291 PRO A N 1
ATOM 2357 C CA . PRO A 1 291 ? 10.715 8.018 49.451 1.00 44.84 291 PRO A CA 1
ATOM 2358 C C . PRO A 1 291 ? 11.736 6.990 49.934 1.00 44.84 291 PRO A C 1
ATOM 2360 O O . PRO A 1 291 ? 11.450 5.797 50.032 1.00 44.84 291 PRO A O 1
ATOM 2363 N N . VAL A 1 292 ? 12.952 7.465 50.182 1.00 50.28 292 VAL A N 1
ATOM 2364 C CA . VAL A 1 292 ? 13.948 6.733 50.957 1.00 50.28 292 VAL A CA 1
ATOM 2365 C C . VAL A 1 292 ? 13.348 6.568 52.355 1.00 50.28 292 VAL A C 1
ATOM 2367 O O . VAL A 1 292 ? 13.282 7.534 53.115 1.00 50.28 292 VAL A O 1
ATOM 2370 N N . HIS A 1 293 ? 12.813 5.379 52.630 1.00 43.16 293 HIS A N 1
ATOM 2371 C CA . HIS A 1 293 ? 12.581 4.895 53.986 1.00 43.16 293 HIS A CA 1
ATOM 2372 C C . HIS A 1 293 ? 13.890 4.361 54.558 1.00 43.16 293 HIS A C 1
ATOM 2374 O O . HIS A 1 293 ? 14.600 3.645 53.814 1.00 43.16 293 HIS A O 1
#

InterPro domains:
  IPR021622 Afadin/alpha-actinin-binding [PF11559] (16-187)